Protein AF-A0A545TGF0-F1 (afdb_monomer_lite)

Foldseek 3Di:
DLVCVLVVVVVVQVVPPPRDPDPVSVVVSVVVVVCCVPPQVPDPQSLVVVLVVLLVVVLPVLCPPVAFDPDFDDAAADACPVCPPDDVVVSVVVLVVLLVSLLSNLVSCVLVVNPLVCSLCVSLVSQLVSLVSCSGGPPDHRYNHNSVSSVVSSVVVVVVVVVVVVVLVVVVVVVVVVVVVPPPPDDDDDDDDDDDDPDDPVPPDQPWDKDKAWEFPVLVVVLVVQCVVVVHDSQVSLQVLLVVLLVVLCVVDVDLVSSLVVLVVLLVVQVVPPSPPDDVRRDTDIDIHTYGPVSVVSLVVNCVVVVHDSSSSSNSSSSSSVVVVVVVVD

pLDDT: mean 83.12, std 14.94, range [42.59, 98.38]

Sequence (330 aa):
MLPILFFGTLGLEIFIANSALTSSNAVGGIVAIVLHWTVFTRLKRIELSLLILLLAISAWIDLTPLILRSESITFNWLPFQGVLDGSLFVNAQAAAGKFFAYGSMVYLLQRMGAGDWISVLAPTGWVAGIEVAQTYVVNHTPESTNPLLVVFAALAILAIEGLNAKQSRLHTQAGETAHRDGHDSSGYQSGSHARAHPATDHQRKHRAVIQKVNLNAAQAELLDQLAEKMQVSVSEASRKIIGSAIEEAGRETQNPDELVRRLRTLSLRGAAGLITRENENNGWLAREIELYPDHYEVLQELSAESGSSISRVIRRIVDRFFSQLESETG

Radius of gyration: 28.52 Å; chains: 1; bounding box: 82×52×74 Å

Organism: NCBI:txid2591009

Structure (mmCIF, N/CA/C/O backbone):
data_AF-A0A545TGF0-F1
#
_entry.id   AF-A0A545TGF0-F1
#
loop_
_atom_site.group_PDB
_atom_site.id
_atom_site.type_symbol
_atom_site.label_atom_id
_atom_site.label_alt_id
_atom_site.label_comp_id
_atom_site.label_asym_id
_atom_site.label_entity_id
_atom_site.label_seq_id
_atom_site.pdbx_PDB_ins_code
_atom_site.Cartn_x
_atom_site.Cartn_y
_atom_site.Cartn_z
_atom_site.occupancy
_atom_site.B_iso_or_equiv
_atom_site.auth_seq_id
_atom_site.auth_comp_id
_atom_site.auth_asym_id
_atom_site.auth_atom_id
_atom_site.pdbx_PDB_model_num
ATOM 1 N N . MET A 1 1 ? 13.130 -3.635 13.009 1.00 61.44 1 MET A N 1
ATOM 2 C CA . MET A 1 1 ? 12.702 -4.541 11.918 1.00 61.44 1 MET A CA 1
ATOM 3 C C . MET A 1 1 ? 13.628 -4.502 10.696 1.00 61.44 1 MET A C 1
ATOM 5 O O . MET A 1 1 ? 14.095 -5.556 10.290 1.00 61.44 1 MET A O 1
ATOM 9 N N . LEU A 1 2 ? 13.977 -3.331 10.143 1.00 66.88 2 LEU A N 1
ATOM 10 C CA . LEU A 1 2 ? 14.779 -3.220 8.905 1.00 66.88 2 LEU A CA 1
ATOM 11 C C . LEU A 1 2 ? 16.156 -3.933 8.913 1.00 66.88 2 LEU A C 1
ATOM 13 O O . LEU A 1 2 ? 16.459 -4.598 7.927 1.00 66.88 2 LEU A O 1
ATOM 17 N N . PRO A 1 3 ? 16.961 -3.905 9.999 1.00 71.06 3 PRO A N 1
ATOM 18 C CA . PRO A 1 3 ? 18.233 -4.635 10.035 1.00 71.06 3 PRO A CA 1
ATOM 19 C C . PRO A 1 3 ? 18.039 -6.150 9.920 1.00 71.06 3 PRO A C 1
ATOM 21 O O . PRO A 1 3 ? 18.781 -6.818 9.212 1.00 71.06 3 PRO A O 1
ATOM 24 N N . ILE A 1 4 ? 17.004 -6.686 10.575 1.00 76.88 4 ILE A N 1
ATOM 25 C CA . ILE A 1 4 ? 16.678 -8.117 10.551 1.00 76.88 4 ILE A CA 1
ATOM 26 C C . ILE A 1 4 ? 16.263 -8.536 9.141 1.00 76.88 4 ILE A C 1
ATOM 28 O O . ILE A 1 4 ? 16.739 -9.554 8.652 1.00 76.88 4 ILE A O 1
ATOM 32 N N . LEU A 1 5 ? 15.431 -7.731 8.470 1.00 73.44 5 LEU A N 1
ATOM 33 C CA . LEU A 1 5 ? 15.063 -7.977 7.075 1.00 73.44 5 LEU A CA 1
ATOM 34 C C . LEU A 1 5 ? 16.286 -7.940 6.161 1.00 73.44 5 LEU A C 1
ATOM 36 O O . LEU A 1 5 ? 16.452 -8.854 5.368 1.00 73.44 5 LEU A O 1
ATOM 40 N N . PHE A 1 6 ? 17.164 -6.947 6.317 1.00 74.38 6 PHE A N 1
ATOM 41 C CA . PHE A 1 6 ? 18.381 -6.828 5.516 1.00 74.38 6 PHE A CA 1
ATOM 42 C C . PHE A 1 6 ? 19.303 -8.049 5.667 1.00 74.38 6 PHE A C 1
ATOM 44 O O . PHE A 1 6 ? 19.663 -8.687 4.676 1.00 74.38 6 PHE A O 1
ATOM 51 N N . PHE A 1 7 ? 19.637 -8.425 6.906 1.00 78.31 7 PHE A N 1
ATOM 52 C CA . PHE A 1 7 ? 20.464 -9.606 7.164 1.00 78.31 7 PHE A CA 1
ATOM 53 C C . PHE A 1 7 ? 19.766 -10.902 6.739 1.00 78.31 7 PHE A C 1
ATOM 55 O O . PHE A 1 7 ? 20.422 -11.799 6.217 1.00 78.31 7 PHE A O 1
ATOM 62 N N . GLY A 1 8 ? 18.443 -10.980 6.895 1.00 80.56 8 GLY A N 1
ATOM 63 C CA . GLY A 1 8 ? 17.635 -12.093 6.407 1.00 80.56 8 GLY A CA 1
ATOM 64 C C . GLY A 1 8 ? 17.698 -12.230 4.887 1.00 80.56 8 GLY A C 1
ATOM 65 O O . GLY A 1 8 ? 17.938 -13.326 4.390 1.00 80.56 8 GLY A O 1
ATOM 66 N N . THR A 1 9 ? 17.563 -11.126 4.145 1.00 76.44 9 THR A N 1
ATOM 67 C CA . THR A 1 9 ? 17.656 -11.129 2.678 1.00 76.44 9 THR A CA 1
ATOM 68 C C . THR A 1 9 ? 19.050 -11.496 2.183 1.00 76.44 9 THR A C 1
ATOM 70 O O . THR A 1 9 ? 19.151 -12.319 1.280 1.00 76.44 9 THR A O 1
ATOM 73 N N . LEU A 1 10 ? 20.119 -10.983 2.808 1.00 77.00 10 LEU A N 1
ATOM 74 C CA . LEU A 1 10 ? 21.488 -11.387 2.462 1.00 77.00 10 LEU A CA 1
ATOM 75 C C . LEU A 1 10 ? 21.741 -12.867 2.770 1.00 77.00 10 LEU A C 1
ATOM 77 O O . LEU A 1 10 ? 22.384 -13.561 1.989 1.00 77.00 10 LEU A O 1
ATOM 81 N N . GLY A 1 11 ? 21.217 -13.361 3.896 1.00 77.88 11 GLY A N 1
ATOM 82 C CA . GLY A 1 11 ? 21.292 -14.776 4.246 1.00 77.88 11 GLY A CA 1
ATOM 83 C C . GLY A 1 11 ? 20.570 -15.660 3.229 1.00 77.88 11 GLY A C 1
ATOM 84 O O . GLY A 1 11 ? 21.084 -16.713 2.862 1.00 77.88 11 GLY A O 1
ATOM 85 N N . LEU A 1 12 ? 19.413 -15.212 2.730 1.00 79.19 12 LEU A N 1
ATOM 86 C CA . LEU A 1 12 ? 18.668 -15.910 1.684 1.00 79.19 12 LEU A CA 1
ATOM 87 C C . LEU A 1 12 ? 19.408 -15.894 0.340 1.00 79.19 12 LEU A C 1
ATOM 89 O O . LEU A 1 12 ? 19.396 -16.894 -0.370 1.00 79.19 12 LEU A O 1
ATOM 93 N N . GLU A 1 13 ? 20.070 -14.785 0.003 1.00 73.12 13 GLU A N 1
ATOM 94 C CA . GLU A 1 13 ? 20.810 -14.619 -1.252 1.00 73.12 13 GLU A CA 1
ATOM 95 C C . GLU A 1 13 ? 21.955 -15.637 -1.387 1.00 73.12 13 GLU A C 1
ATOM 97 O O . GLU A 1 13 ? 22.186 -16.154 -2.475 1.00 73.12 13 GLU A O 1
ATOM 102 N N . ILE A 1 14 ? 22.590 -16.018 -0.271 1.00 73.00 14 ILE A N 1
ATOM 103 C CA . ILE A 1 14 ? 23.617 -17.077 -0.225 1.00 73.00 14 ILE A CA 1
ATOM 104 C C . ILE A 1 14 ? 23.046 -18.450 -0.626 1.00 73.00 14 ILE A C 1
ATOM 106 O O . ILE A 1 14 ? 23.765 -19.280 -1.182 1.00 73.00 14 ILE A O 1
ATOM 110 N N . PHE A 1 15 ? 21.762 -18.702 -0.357 1.00 74.94 15 PHE A N 1
ATOM 111 C CA . PHE A 1 15 ? 21.093 -19.959 -0.707 1.00 74.94 15 PHE A CA 1
ATOM 112 C C . PHE A 1 15 ? 20.588 -19.999 -2.154 1.00 74.94 15 PHE A C 1
ATOM 114 O O . PHE A 1 15 ? 20.304 -21.083 -2.669 1.00 74.94 15 PHE A O 1
ATOM 121 N N . ILE A 1 16 ? 20.487 -18.851 -2.830 1.00 75.25 16 ILE A N 1
ATOM 122 C CA . ILE A 1 16 ? 20.112 -18.792 -4.243 1.00 75.25 16 ILE A CA 1
ATOM 123 C C . ILE A 1 16 ? 21.347 -19.173 -5.061 1.00 75.25 16 ILE A C 1
ATOM 125 O O . ILE A 1 16 ? 22.327 -18.431 -5.133 1.00 75.25 16 ILE A O 1
ATOM 129 N N . ALA A 1 17 ? 21.306 -20.364 -5.663 1.00 44.91 17 ALA A N 1
ATOM 130 C CA . ALA A 1 17 ? 22.401 -20.894 -6.463 1.00 44.91 17 ALA A CA 1
ATOM 131 C C . ALA A 1 17 ? 22.889 -19.845 -7.479 1.00 44.91 17 ALA A C 1
ATOM 133 O O . ALA A 1 17 ? 22.111 -19.363 -8.302 1.00 44.91 17 ALA A O 1
ATOM 134 N N . ASN A 1 18 ? 24.192 -19.541 -7.427 1.00 63.66 18 ASN A N 1
ATOM 135 C CA . ASN A 1 18 ? 24.907 -18.623 -8.320 1.00 63.66 18 ASN A CA 1
ATOM 136 C C . ASN A 1 18 ? 24.777 -17.108 -8.040 1.00 63.66 18 ASN A C 1
ATOM 138 O O . ASN A 1 18 ? 25.253 -16.317 -8.855 1.00 63.66 18 ASN A O 1
ATOM 142 N N . SER A 1 19 ? 24.214 -16.678 -6.902 1.00 60.72 19 SER A N 1
ATOM 143 C CA . SER A 1 19 ? 24.303 -15.266 -6.494 1.00 60.72 19 SER A CA 1
ATOM 144 C C . SER A 1 19 ? 25.611 -15.018 -5.737 1.00 60.72 19 SER A C 1
ATOM 146 O O . SER A 1 19 ? 25.740 -15.312 -4.549 1.00 60.72 19 SER A O 1
ATOM 148 N N . ALA A 1 20 ? 26.632 -14.511 -6.430 1.00 73.88 20 ALA A N 1
ATOM 149 C CA . ALA A 1 20 ? 27.823 -14.015 -5.752 1.00 73.88 20 ALA A CA 1
ATOM 150 C C . ALA A 1 20 ? 27.452 -12.728 -5.007 1.00 73.88 20 ALA A C 1
ATOM 152 O O . ALA A 1 20 ? 27.021 -11.762 -5.634 1.00 73.88 20 ALA A O 1
ATOM 153 N N . LEU A 1 21 ? 27.641 -12.706 -3.683 1.00 74.88 21 LEU A N 1
ATOM 154 C CA . LEU A 1 21 ? 27.550 -11.490 -2.874 1.00 74.88 21 LEU A CA 1
ATOM 155 C C . LEU A 1 21 ? 28.485 -10.433 -3.465 1.00 74.88 21 LEU A C 1
ATOM 157 O O . LEU A 1 21 ? 29.702 -10.470 -3.277 1.00 74.88 21 LEU A O 1
ATOM 161 N N . THR A 1 22 ? 27.915 -9.500 -4.219 1.00 82.88 22 THR A N 1
ATOM 162 C CA . THR A 1 22 ? 28.685 -8.411 -4.804 1.00 82.88 22 THR A CA 1
ATOM 163 C C . THR A 1 22 ? 28.977 -7.372 -3.728 1.00 82.88 22 THR A C 1
ATOM 165 O O . THR A 1 22 ? 28.156 -7.103 -2.845 1.00 82.88 22 THR A O 1
ATOM 168 N N . SER A 1 23 ? 30.147 -6.738 -3.802 1.00 83.69 23 SER A N 1
ATOM 169 C CA . SER A 1 23 ? 30.492 -5.618 -2.918 1.00 83.69 23 SER A CA 1
ATOM 170 C C . SER A 1 23 ? 29.468 -4.480 -3.018 1.00 83.69 23 SER A C 1
ATOM 172 O O . SER A 1 23 ? 29.197 -3.811 -2.022 1.00 83.69 23 SER A O 1
ATOM 174 N N . SER A 1 24 ? 28.828 -4.313 -4.179 1.00 79.56 24 SER A N 1
ATOM 175 C CA . SER A 1 24 ? 27.715 -3.384 -4.383 1.00 79.56 24 SER A CA 1
ATOM 176 C C . SER A 1 24 ? 26.506 -3.675 -3.492 1.00 79.56 24 SER A C 1
ATOM 178 O O . SER A 1 24 ? 25.950 -2.728 -2.939 1.00 79.56 24 SER A O 1
ATOM 180 N N . ASN A 1 25 ? 26.129 -4.943 -3.282 1.00 81.06 25 ASN A N 1
ATOM 181 C CA . ASN A 1 25 ? 24.981 -5.294 -2.432 1.00 81.06 25 ASN A CA 1
ATOM 182 C C . ASN A 1 25 ? 25.259 -4.940 -0.965 1.00 81.06 25 ASN A C 1
ATOM 184 O O . ASN A 1 25 ? 24.420 -4.337 -0.292 1.00 81.06 25 ASN A O 1
ATOM 188 N N . ALA A 1 26 ? 26.469 -5.245 -0.486 1.00 83.75 26 ALA A N 1
ATOM 189 C CA . ALA A 1 26 ? 26.890 -4.910 0.872 1.00 83.75 26 ALA A CA 1
ATOM 190 C C . ALA A 1 26 ? 26.924 -3.389 1.103 1.00 83.75 26 ALA A C 1
ATOM 192 O O . ALA A 1 26 ? 26.373 -2.898 2.090 1.00 83.75 26 ALA A O 1
ATOM 193 N N . VAL A 1 27 ? 27.520 -2.633 0.173 1.00 86.62 27 VAL A N 1
ATOM 194 C CA . VAL A 1 27 ? 27.585 -1.166 0.255 1.00 86.62 27 VAL A CA 1
ATOM 195 C C . VAL A 1 27 ? 26.187 -0.553 0.193 1.00 86.62 27 VAL A C 1
ATOM 197 O O . VAL A 1 27 ? 25.859 0.285 1.033 1.00 86.62 27 VAL A O 1
ATOM 200 N N . GLY A 1 28 ? 25.341 -0.996 -0.740 1.00 83.19 28 GLY A N 1
ATOM 201 C CA . GLY A 1 28 ? 23.958 -0.528 -0.855 1.00 83.19 28 GLY A CA 1
ATOM 202 C C . GLY A 1 28 ? 23.158 -0.769 0.425 1.00 83.19 28 GLY A C 1
ATOM 203 O O . GLY A 1 28 ? 22.441 0.115 0.890 1.00 83.19 28 GLY A O 1
ATOM 204 N N . GLY A 1 29 ? 23.359 -1.925 1.053 1.00 81.81 29 GLY A N 1
ATOM 205 C CA . GLY A 1 29 ? 22.770 -2.268 2.338 1.00 81.81 29 GLY A CA 1
ATOM 206 C C . GLY A 1 29 ? 23.172 -1.361 3.494 1.00 81.81 29 GLY A C 1
ATOM 207 O O . GLY A 1 29 ? 22.316 -0.849 4.217 1.00 81.81 29 GLY A O 1
ATOM 208 N N . ILE A 1 30 ? 24.475 -1.115 3.647 1.00 86.56 30 ILE A N 1
ATOM 209 C CA . ILE A 1 30 ? 24.996 -0.198 4.669 1.00 86.56 30 ILE A CA 1
ATOM 210 C C . ILE A 1 30 ? 24.428 1.208 4.449 1.00 86.56 30 ILE A C 1
ATOM 212 O O . ILE A 1 30 ? 23.934 1.829 5.391 1.00 86.56 30 ILE A O 1
ATOM 216 N N . VAL A 1 31 ? 24.437 1.693 3.203 1.00 87.44 31 VAL A N 1
ATOM 217 C CA . VAL A 1 31 ? 23.877 3.004 2.842 1.00 87.44 31 VAL A CA 1
ATOM 218 C C . VAL A 1 31 ? 22.386 3.077 3.173 1.00 87.44 31 VAL A C 1
ATOM 220 O O . VAL A 1 31 ? 21.948 4.065 3.762 1.00 87.44 31 VAL A O 1
ATOM 223 N N . ALA A 1 32 ? 21.613 2.031 2.874 1.00 82.19 32 ALA A N 1
ATOM 224 C CA . ALA A 1 32 ? 20.189 1.972 3.193 1.00 82.19 32 ALA A CA 1
ATOM 225 C C . ALA A 1 32 ? 19.929 2.043 4.708 1.00 82.19 32 ALA A C 1
ATOM 227 O O . ALA A 1 32 ? 19.050 2.787 5.142 1.00 82.19 32 ALA A O 1
ATOM 228 N N . ILE A 1 33 ? 20.717 1.333 5.524 1.00 83.75 33 ILE A N 1
ATOM 229 C CA . ILE A 1 33 ? 20.608 1.376 6.992 1.00 83.75 33 ILE A CA 1
ATOM 230 C C . ILE A 1 33 ? 20.934 2.779 7.521 1.00 83.75 33 ILE A C 1
ATOM 232 O O . ILE A 1 33 ? 20.186 3.319 8.342 1.00 83.75 33 ILE A O 1
ATOM 236 N N . VAL A 1 34 ? 22.019 3.392 7.037 1.00 89.31 34 VAL A N 1
ATOM 237 C CA . VAL A 1 34 ? 22.435 4.739 7.457 1.00 89.31 34 VAL A CA 1
ATOM 238 C C . VAL A 1 34 ? 21.389 5.780 7.063 1.00 89.31 34 VAL A C 1
ATOM 240 O O . VAL A 1 34 ? 20.991 6.586 7.906 1.00 89.31 34 VAL A O 1
ATOM 243 N N . LEU A 1 35 ? 20.894 5.749 5.821 1.00 84.44 35 LEU A N 1
ATOM 244 C CA . LEU A 1 35 ? 19.822 6.636 5.356 1.00 84.44 35 LEU A CA 1
ATOM 245 C C . LEU A 1 35 ? 18.545 6.441 6.165 1.00 84.44 35 LEU A C 1
ATOM 247 O O . LEU A 1 35 ? 17.890 7.418 6.531 1.00 84.44 35 LEU A O 1
ATOM 251 N N . HIS A 1 36 ? 18.210 5.195 6.497 1.00 82.06 36 HIS A N 1
ATOM 252 C CA . HIS A 1 36 ? 17.050 4.915 7.323 1.00 82.06 36 HIS A CA 1
ATOM 253 C C . HIS A 1 36 ? 17.151 5.567 8.693 1.00 82.06 36 HIS A C 1
ATOM 255 O O . HIS A 1 36 ? 16.246 6.306 9.081 1.00 82.06 36 HIS A O 1
ATOM 261 N N . TRP A 1 37 ? 18.272 5.371 9.385 1.00 86.50 37 TRP A N 1
ATOM 262 C CA . TRP A 1 37 ? 18.464 5.940 10.713 1.00 86.50 37 TRP A CA 1
ATOM 263 C C . TRP A 1 37 ? 18.508 7.469 10.682 1.00 86.50 37 TRP A C 1
ATOM 265 O O . TRP A 1 37 ? 17.882 8.121 11.514 1.00 86.50 37 TRP A O 1
ATOM 275 N N . THR A 1 38 ? 19.242 8.056 9.738 1.00 88.56 38 THR A N 1
ATOM 276 C CA . THR A 1 38 ? 19.536 9.499 9.734 1.00 88.56 38 THR A CA 1
ATOM 277 C C . THR A 1 38 ? 18.436 10.351 9.111 1.00 88.56 38 THR A C 1
ATOM 279 O O . THR A 1 38 ? 18.141 11.434 9.623 1.00 88.56 38 THR A O 1
ATOM 282 N N . VAL A 1 39 ? 17.820 9.872 8.030 1.00 84.19 39 VAL A N 1
ATOM 283 C CA . VAL A 1 39 ? 16.849 10.632 7.235 1.00 84.19 39 VAL A CA 1
ATOM 284 C C . VAL A 1 39 ? 15.437 10.121 7.492 1.00 84.19 39 VAL A C 1
ATOM 286 O O . VAL A 1 39 ? 14.564 10.900 7.875 1.00 84.19 39 VAL A O 1
ATOM 289 N N . PHE A 1 40 ? 15.200 8.817 7.326 1.00 78.94 40 PHE A N 1
ATOM 290 C CA . PHE A 1 40 ? 13.831 8.296 7.304 1.00 78.94 40 PHE A CA 1
ATOM 291 C C . PHE A 1 40 ? 13.138 8.295 8.672 1.00 78.94 40 PHE A C 1
ATOM 293 O O . PHE A 1 40 ? 11.938 8.548 8.718 1.00 78.94 40 PHE A O 1
ATOM 300 N N . THR A 1 41 ? 13.861 8.128 9.785 1.00 80.62 41 THR A N 1
ATOM 301 C CA . THR A 1 41 ? 13.266 8.226 11.139 1.00 80.62 41 THR A CA 1
ATOM 302 C C . THR A 1 41 ? 12.702 9.612 11.470 1.00 80.62 41 THR A C 1
ATOM 304 O O . THR A 1 41 ? 11.889 9.747 12.381 1.00 80.62 41 THR A O 1
ATOM 307 N N . ARG A 1 42 ? 13.117 10.658 10.744 1.00 83.56 42 ARG A N 1
ATOM 308 C CA . ARG A 1 42 ? 12.685 12.044 10.987 1.00 83.56 42 ARG A CA 1
ATOM 309 C C . ARG A 1 42 ? 11.516 12.475 10.107 1.00 83.56 42 ARG A C 1
ATOM 311 O O . ARG A 1 42 ? 10.945 13.544 10.327 1.00 83.56 42 ARG A O 1
ATOM 318 N N . LEU A 1 43 ? 11.161 11.679 9.103 1.00 82.69 43 LEU A N 1
ATOM 319 C CA . LEU A 1 43 ? 10.129 12.029 8.138 1.00 82.69 43 LEU A CA 1
ATOM 320 C C . LEU A 1 43 ? 8.768 11.525 8.617 1.00 82.69 43 LEU A C 1
ATOM 322 O O . LEU A 1 43 ? 8.541 10.330 8.749 1.00 82.69 43 LEU A O 1
ATOM 326 N N . LYS A 1 44 ? 7.822 12.452 8.806 1.00 82.06 44 LYS A N 1
ATOM 327 C CA . LYS A 1 44 ? 6.440 12.144 9.223 1.00 82.06 44 LYS A CA 1
ATOM 328 C C . LYS A 1 44 ? 5.626 11.357 8.179 1.00 82.06 44 LYS A C 1
ATOM 330 O O . LYS A 1 44 ? 4.488 11.005 8.456 1.00 82.06 44 LYS A O 1
ATOM 335 N N . ARG A 1 45 ? 6.161 11.172 6.965 1.00 86.25 45 ARG A N 1
ATOM 336 C CA . ARG A 1 45 ? 5.503 10.527 5.811 1.00 86.25 45 ARG A CA 1
ATOM 337 C C . ARG A 1 45 ? 6.510 9.714 4.999 1.00 86.25 45 ARG A C 1
ATOM 339 O O . ARG A 1 45 ? 6.753 10.005 3.827 1.00 86.25 45 ARG A O 1
ATOM 346 N N . ILE A 1 46 ? 7.156 8.753 5.652 1.00 88.88 46 ILE A N 1
ATOM 347 C CA . ILE A 1 46 ? 8.179 7.899 5.035 1.00 88.88 46 ILE A CA 1
ATOM 348 C C . ILE A 1 46 ? 7.647 7.182 3.785 1.00 88.88 46 ILE A C 1
ATOM 350 O O . ILE A 1 46 ? 8.366 7.051 2.799 1.00 88.88 46 ILE A O 1
ATOM 354 N N . GLU A 1 47 ? 6.372 6.797 3.785 1.00 91.94 47 GLU A N 1
ATOM 355 C CA . GLU A 1 47 ? 5.700 6.085 2.700 1.00 91.94 47 GLU A CA 1
ATOM 356 C C . GLU A 1 47 ? 5.693 6.909 1.415 1.00 91.94 47 GLU A C 1
ATOM 358 O O . GLU A 1 47 ? 6.028 6.398 0.350 1.00 91.94 47 GLU A O 1
ATOM 363 N N . LEU A 1 48 ? 5.391 8.208 1.525 1.00 93.00 48 LEU A N 1
ATOM 364 C CA . LEU A 1 48 ? 5.403 9.122 0.386 1.00 93.00 48 LEU A CA 1
ATOM 365 C C . LEU A 1 48 ? 6.821 9.282 -0.171 1.00 93.00 48 LEU A C 1
ATOM 367 O O . LEU A 1 48 ? 7.007 9.286 -1.385 1.00 93.00 48 LEU A O 1
ATOM 371 N N . SER A 1 49 ? 7.826 9.406 0.699 1.00 90.56 49 SER A N 1
ATOM 372 C CA . SER A 1 49 ? 9.223 9.515 0.268 1.00 90.56 49 SER A CA 1
ATOM 373 C C . SER A 1 49 ? 9.702 8.249 -0.442 1.00 90.56 49 SER A C 1
ATOM 375 O O . SER A 1 49 ? 10.350 8.351 -1.480 1.00 90.56 49 SER A O 1
ATOM 377 N N . LEU A 1 50 ? 9.354 7.069 0.080 1.00 91.75 50 LEU A N 1
ATOM 378 C CA . LEU A 1 50 ? 9.668 5.788 -0.552 1.00 91.75 50 LEU A CA 1
ATOM 379 C C . LEU A 1 50 ? 8.938 5.626 -1.885 1.00 91.75 50 LEU A C 1
ATOM 381 O O . LEU A 1 50 ? 9.551 5.188 -2.853 1.00 91.75 50 LEU A O 1
ATOM 385 N N . LEU A 1 51 ? 7.669 6.032 -1.961 1.00 95.81 51 LEU A N 1
ATOM 386 C CA . LEU A 1 51 ? 6.901 6.015 -3.200 1.00 95.81 51 LEU A CA 1
ATOM 387 C C . LEU A 1 51 ? 7.555 6.911 -4.257 1.00 95.81 51 LEU A C 1
ATOM 389 O O . LEU A 1 51 ? 7.821 6.446 -5.358 1.00 95.81 51 LEU A O 1
ATOM 393 N N . ILE A 1 52 ? 7.880 8.165 -3.922 1.00 95.06 52 ILE A N 1
ATOM 394 C CA . ILE A 1 52 ? 8.554 9.097 -4.843 1.00 95.06 52 ILE A CA 1
ATOM 395 C C . ILE A 1 52 ? 9.903 8.533 -5.299 1.00 95.06 52 ILE A C 1
ATOM 397 O O . ILE A 1 52 ? 10.218 8.589 -6.486 1.00 95.06 52 ILE A O 1
ATOM 401 N N . LEU A 1 53 ? 10.688 7.972 -4.377 1.00 92.56 53 LEU A N 1
ATOM 402 C CA . LEU A 1 53 ? 11.975 7.360 -4.699 1.00 92.56 53 LEU A CA 1
ATOM 403 C C . LEU A 1 53 ? 11.807 6.187 -5.671 1.00 92.56 53 LEU A C 1
ATOM 405 O O . LEU A 1 53 ? 12.549 6.082 -6.642 1.00 92.56 53 LEU A O 1
ATOM 409 N N . LEU A 1 54 ? 10.816 5.330 -5.438 1.00 95.88 54 LEU A N 1
ATOM 410 C CA . LEU A 1 54 ? 10.540 4.165 -6.269 1.00 95.88 54 LEU A CA 1
ATOM 411 C C . LEU A 1 54 ? 10.042 4.566 -7.664 1.00 95.88 54 LEU A C 1
ATOM 413 O O . LEU A 1 54 ? 10.496 4.004 -8.660 1.00 95.88 54 LEU A O 1
ATOM 417 N N . LEU A 1 55 ? 9.179 5.585 -7.750 1.00 96.62 55 LEU A N 1
ATOM 418 C CA . LEU A 1 55 ? 8.752 6.184 -9.016 1.00 96.62 55 LEU A CA 1
ATOM 419 C C . LEU A 1 55 ? 9.961 6.741 -9.783 1.00 96.62 55 LEU A C 1
ATOM 421 O O . LEU A 1 55 ? 10.153 6.400 -10.949 1.00 96.62 55 LEU A O 1
ATOM 425 N N . ALA A 1 56 ? 10.827 7.511 -9.119 1.00 96.00 56 ALA A N 1
ATOM 426 C CA . ALA A 1 56 ? 12.028 8.077 -9.730 1.00 96.00 56 ALA A CA 1
ATOM 427 C C . ALA A 1 56 ? 13.008 6.997 -10.221 1.00 96.00 56 ALA A C 1
ATOM 429 O O . ALA A 1 56 ? 13.493 7.085 -11.347 1.00 96.00 56 ALA A O 1
ATOM 430 N N . ILE A 1 57 ? 13.266 5.962 -9.413 1.00 94.38 57 ILE A N 1
ATOM 431 C CA . ILE A 1 57 ? 14.143 4.843 -9.788 1.00 94.38 57 ILE A CA 1
ATOM 432 C C . ILE A 1 57 ? 13.555 4.064 -10.967 1.00 94.38 57 ILE A C 1
ATOM 434 O O . ILE A 1 57 ? 14.294 3.746 -11.894 1.00 94.38 57 ILE A O 1
ATOM 438 N N . SER A 1 58 ? 12.245 3.789 -10.970 1.00 95.62 58 SER A N 1
ATOM 439 C CA . SER A 1 58 ? 11.598 3.082 -12.085 1.00 95.62 58 SER A CA 1
ATOM 440 C C . SER A 1 58 ? 11.741 3.848 -13.402 1.00 95.62 58 SER A C 1
ATOM 442 O O . SER A 1 58 ? 12.226 3.290 -14.380 1.00 95.62 58 SER A O 1
ATOM 444 N N . ALA A 1 59 ? 11.448 5.153 -13.403 1.00 95.88 59 ALA A N 1
ATOM 445 C CA . ALA A 1 59 ? 11.627 5.993 -14.583 1.00 95.88 59 ALA A CA 1
ATOM 446 C C . ALA A 1 59 ? 13.097 6.085 -15.010 1.00 95.88 59 ALA A C 1
ATOM 448 O O . ALA A 1 59 ? 13.389 6.064 -16.201 1.00 95.88 59 ALA A O 1
ATOM 449 N N . TRP A 1 60 ? 14.030 6.164 -14.058 1.00 95.81 60 TRP A N 1
ATOM 450 C CA . TRP A 1 60 ? 15.456 6.204 -14.368 1.00 95.81 60 TRP A CA 1
ATOM 451 C C . TRP A 1 60 ? 15.931 4.917 -15.047 1.00 95.81 60 TRP A C 1
ATOM 453 O O . TRP A 1 60 ? 16.586 4.981 -16.083 1.00 95.81 60 TRP A O 1
ATOM 463 N N . ILE A 1 61 ? 15.596 3.750 -14.492 1.00 92.75 61 ILE A N 1
ATOM 464 C CA . ILE A 1 61 ? 16.008 2.455 -15.049 1.00 92.75 61 ILE A CA 1
ATOM 465 C C . ILE A 1 61 ? 15.400 2.250 -16.439 1.00 92.75 61 ILE A C 1
ATOM 467 O O . ILE A 1 61 ? 16.118 1.899 -17.369 1.00 92.75 61 ILE A O 1
ATOM 471 N N . ASP A 1 62 ? 14.103 2.510 -16.591 1.00 92.44 62 ASP A N 1
ATOM 472 C CA . ASP A 1 62 ? 13.379 2.188 -17.821 1.00 92.44 62 ASP A CA 1
ATOM 473 C C . ASP A 1 62 ? 13.602 3.222 -18.946 1.00 92.44 62 ASP A C 1
ATOM 475 O O . ASP A 1 62 ? 13.407 2.899 -20.114 1.00 92.44 62 ASP A O 1
ATOM 479 N N . LEU A 1 63 ? 14.036 4.453 -18.646 1.00 94.38 63 LEU A N 1
ATOM 480 C CA . LEU A 1 63 ? 14.303 5.478 -19.671 1.00 94.38 63 LEU A CA 1
ATOM 481 C C . LEU A 1 63 ? 15.790 5.673 -19.980 1.00 94.38 63 LEU A C 1
ATOM 483 O O . LEU A 1 63 ? 16.126 6.457 -20.870 1.00 94.38 63 LEU A O 1
ATOM 487 N N . THR A 1 64 ? 16.699 4.997 -19.273 1.00 94.69 64 THR A N 1
ATOM 488 C CA . THR A 1 64 ? 18.135 5.111 -19.553 1.00 94.69 64 THR A CA 1
ATOM 489 C C . THR A 1 64 ? 18.606 4.069 -20.576 1.00 94.69 64 THR A C 1
ATOM 491 O O . THR A 1 64 ? 18.142 2.930 -20.563 1.00 94.69 64 THR A O 1
ATOM 494 N N . PRO A 1 65 ? 19.532 4.434 -21.485 1.00 93.81 65 PRO A N 1
ATOM 495 C CA . PRO A 1 65 ? 20.035 5.787 -21.728 1.00 93.81 65 PRO A CA 1
ATOM 496 C C . PRO A 1 65 ? 18.981 6.663 -22.430 1.00 93.81 65 PRO A C 1
ATOM 498 O O . PRO A 1 65 ? 18.294 6.204 -23.337 1.00 93.81 65 PRO A O 1
ATOM 501 N N . LEU A 1 66 ? 18.893 7.943 -22.047 1.00 93.25 66 LEU A N 1
ATOM 502 C CA . LEU A 1 66 ? 17.871 8.878 -22.540 1.00 93.25 66 LEU A CA 1
ATOM 503 C C . LEU A 1 66 ? 18.228 9.433 -23.934 1.00 93.25 66 LEU A C 1
ATOM 505 O O . LEU A 1 66 ? 18.402 10.635 -24.130 1.00 93.25 66 LEU A O 1
ATOM 509 N N . ILE A 1 67 ? 18.417 8.533 -24.898 1.00 95.62 67 ILE A N 1
ATOM 510 C CA . ILE A 1 67 ? 18.734 8.866 -26.286 1.00 95.62 67 ILE A CA 1
ATOM 511 C C . ILE A 1 67 ? 17.421 8.880 -27.059 1.00 95.62 67 ILE A C 1
ATOM 513 O O . ILE A 1 67 ? 16.818 7.830 -27.280 1.00 95.62 67 ILE A O 1
ATOM 517 N N . LEU A 1 68 ? 16.971 10.069 -27.453 1.00 95.12 68 LEU A N 1
ATOM 518 C CA . LEU A 1 68 ? 15.725 10.229 -28.197 1.00 95.12 68 LEU A CA 1
ATOM 519 C C . LEU A 1 68 ? 15.884 9.760 -29.651 1.00 95.12 68 LEU A C 1
ATOM 521 O O . LEU A 1 68 ? 16.895 10.033 -30.299 1.00 95.12 68 LEU A O 1
ATOM 525 N N . ARG A 1 69 ? 14.873 9.059 -30.167 1.00 93.62 69 ARG A N 1
ATOM 526 C CA . ARG A 1 69 ? 14.763 8.651 -31.573 1.00 93.62 69 ARG A CA 1
ATOM 527 C C . ARG A 1 69 ? 14.218 9.798 -32.424 1.00 93.62 69 ARG A C 1
ATOM 529 O O . ARG A 1 69 ? 13.427 10.609 -31.950 1.00 93.62 69 ARG A O 1
ATOM 536 N N . SER A 1 70 ? 14.591 9.822 -33.703 1.00 93.75 70 SER A N 1
ATOM 537 C CA . SER A 1 70 ? 13.993 10.723 -34.700 1.00 93.75 70 SER A CA 1
ATOM 538 C C . SER A 1 70 ? 12.600 10.273 -35.146 1.00 93.75 70 SER A C 1
ATOM 540 O O . SER A 1 70 ? 11.802 11.101 -35.571 1.00 93.75 70 SER A O 1
ATOM 542 N N . GLU A 1 71 ? 12.305 8.975 -35.038 1.00 93.50 71 GLU A N 1
ATOM 543 C CA . GLU A 1 71 ? 11.023 8.371 -35.405 1.00 93.50 71 GLU A CA 1
ATOM 544 C C . GLU A 1 71 ? 10.505 7.500 -34.253 1.00 93.50 71 GLU A C 1
ATOM 546 O O . GLU A 1 71 ? 11.271 6.767 -33.619 1.00 93.50 71 GLU A O 1
ATOM 551 N N . SER A 1 72 ? 9.202 7.587 -33.974 1.00 92.00 72 SER A N 1
ATOM 552 C CA . SER A 1 72 ? 8.538 6.761 -32.963 1.00 92.00 72 SER A CA 1
ATOM 553 C C . SER A 1 72 ? 8.390 5.326 -33.458 1.00 92.00 72 SER A C 1
ATOM 555 O O . SER A 1 72 ? 7.955 5.108 -34.590 1.00 92.00 72 SER A O 1
ATOM 557 N N . ILE A 1 73 ? 8.668 4.349 -32.599 1.00 92.75 73 ILE A N 1
ATOM 558 C CA . ILE A 1 73 ? 8.384 2.938 -32.894 1.00 92.75 73 ILE A CA 1
ATOM 559 C C . ILE A 1 73 ? 6.949 2.560 -32.517 1.00 92.75 73 ILE A C 1
ATOM 561 O O . ILE A 1 73 ? 6.336 3.173 -31.643 1.00 92.75 73 ILE A O 1
ATOM 565 N N . THR A 1 74 ? 6.404 1.540 -33.182 1.00 92.56 74 THR A N 1
ATOM 566 C CA . THR A 1 74 ? 5.060 1.028 -32.893 1.00 92.56 74 THR A CA 1
ATOM 567 C C . THR A 1 74 ? 5.015 0.364 -31.517 1.00 92.56 74 THR A C 1
ATOM 569 O O . THR A 1 74 ? 5.905 -0.401 -31.155 1.00 92.56 74 THR A O 1
ATOM 572 N N . PHE A 1 75 ? 3.955 0.653 -30.762 1.00 90.38 75 PHE A N 1
ATOM 573 C CA . PHE A 1 75 ? 3.687 0.035 -29.468 1.00 90.38 75 PHE A CA 1
ATOM 574 C C . PHE A 1 75 ? 3.298 -1.440 -29.632 1.00 90.38 75 PHE A C 1
ATOM 576 O O . PHE A 1 75 ? 2.382 -1.752 -30.402 1.00 90.38 75 PHE A O 1
ATOM 583 N N . ASN A 1 76 ? 3.949 -2.341 -28.892 1.00 90.75 76 ASN A N 1
ATOM 584 C CA . ASN A 1 76 ? 3.597 -3.757 -28.913 1.00 90.75 76 ASN A CA 1
ATOM 585 C C . ASN A 1 76 ? 2.454 -4.038 -27.933 1.00 90.75 76 ASN A C 1
ATOM 587 O O . ASN A 1 76 ? 2.607 -3.984 -26.714 1.00 90.75 76 ASN A O 1
ATOM 591 N N . TRP A 1 77 ? 1.291 -4.375 -28.489 1.00 92.44 77 TRP A N 1
ATOM 592 C CA . TRP A 1 77 ? 0.088 -4.705 -27.718 1.00 92.44 77 TRP A CA 1
ATOM 593 C C . TRP A 1 77 ? 0.082 -6.128 -27.153 1.00 92.44 77 TRP A C 1
ATOM 595 O O . TRP A 1 77 ? -0.789 -6.456 -26.350 1.00 92.44 77 TRP A O 1
ATOM 605 N N . LEU A 1 78 ? 1.005 -6.988 -27.594 1.00 94.25 78 LEU A N 1
ATOM 606 C CA . LEU A 1 78 ? 1.105 -8.359 -27.110 1.00 94.25 78 LEU A CA 1
ATOM 607 C C . LEU A 1 78 ? 1.950 -8.386 -25.824 1.00 94.25 78 LEU A C 1
ATOM 609 O O . LEU A 1 78 ? 3.149 -8.110 -25.890 1.00 94.25 78 LEU A O 1
ATOM 613 N N . PRO A 1 79 ? 1.370 -8.717 -24.657 1.00 92.62 79 PRO A N 1
ATOM 614 C CA . PRO A 1 79 ? 2.122 -8.751 -23.410 1.00 92.62 79 PRO A CA 1
ATOM 615 C C . PRO A 1 79 ? 3.099 -9.934 -23.381 1.00 92.62 79 PRO A C 1
ATOM 617 O O . PRO A 1 79 ? 2.859 -10.976 -23.992 1.00 92.62 79 PRO A O 1
ATOM 620 N N . PHE A 1 80 ? 4.167 -9.783 -22.600 1.00 91.00 80 PHE A N 1
ATOM 621 C CA . PHE A 1 80 ? 5.222 -10.770 -22.346 1.00 91.00 80 PHE A CA 1
ATOM 622 C C . PHE A 1 80 ? 6.090 -11.140 -23.548 1.00 91.00 80 PHE A C 1
ATOM 624 O O . PHE A 1 80 ? 6.894 -12.063 -23.437 1.00 91.00 80 PHE A O 1
ATOM 631 N N . GLN A 1 81 ? 5.987 -10.431 -24.672 1.00 91.06 81 GLN A N 1
ATOM 632 C CA . GLN A 1 81 ? 6.816 -10.733 -25.835 1.00 91.06 81 GLN A CA 1
ATOM 633 C C . GLN A 1 81 ? 8.309 -10.593 -25.503 1.00 91.06 81 GLN A C 1
ATOM 635 O O . GLN A 1 81 ? 9.071 -11.516 -25.786 1.00 91.06 81 GLN A O 1
ATOM 640 N N . GLY A 1 82 ? 8.713 -9.517 -24.818 1.00 85.31 82 GLY A N 1
ATOM 641 C CA . GLY A 1 82 ? 10.095 -9.333 -24.368 1.00 85.31 82 GLY A CA 1
ATOM 642 C C . GLY A 1 82 ? 10.536 -10.332 -23.296 1.00 85.31 82 GLY A C 1
ATOM 643 O O . GLY A 1 82 ? 11.708 -10.682 -23.224 1.00 85.31 82 GLY A O 1
ATOM 644 N N . VAL A 1 83 ? 9.604 -10.851 -22.489 1.00 87.44 83 VAL A N 1
ATOM 645 C CA . VAL A 1 83 ? 9.904 -11.867 -21.463 1.00 87.44 83 VAL A CA 1
ATOM 646 C C . VAL A 1 83 ? 10.130 -13.248 -22.084 1.00 87.44 83 VAL A C 1
ATOM 648 O O . VAL A 1 83 ? 10.914 -14.043 -21.563 1.00 87.44 83 VAL A O 1
ATOM 651 N N . LEU A 1 84 ? 9.455 -13.541 -23.195 1.00 90.12 84 LEU A N 1
ATOM 652 C CA . LEU A 1 84 ? 9.585 -14.806 -23.918 1.00 90.12 84 LEU A CA 1
ATOM 653 C C . LEU A 1 84 ? 10.785 -14.831 -24.871 1.00 90.12 84 LEU A C 1
ATOM 655 O O . LEU A 1 84 ? 11.216 -15.916 -25.258 1.00 90.12 84 LEU A O 1
ATOM 659 N N . ASP A 1 85 ? 11.326 -13.668 -25.235 1.00 90.06 85 ASP A N 1
ATOM 660 C CA . ASP A 1 85 ? 12.470 -13.563 -26.136 1.00 90.06 85 ASP A CA 1
ATOM 661 C C . ASP A 1 85 ? 13.807 -13.656 -25.377 1.00 90.06 85 ASP A C 1
ATOM 663 O O . ASP A 1 85 ? 14.061 -12.928 -24.418 1.00 90.06 85 ASP A O 1
ATOM 667 N N . GLY A 1 86 ? 14.688 -14.566 -25.791 1.00 89.56 86 GLY A N 1
ATOM 668 C CA . GLY A 1 86 ? 15.987 -14.789 -25.149 1.00 89.56 86 GLY A CA 1
ATOM 669 C C . GLY A 1 86 ? 15.969 -15.757 -23.955 1.00 89.56 86 GLY A C 1
ATOM 670 O O . GLY A 1 86 ? 15.371 -16.832 -24.000 1.00 89.56 86 GLY A O 1
ATOM 671 N N . SER A 1 87 ? 16.728 -15.438 -22.899 1.00 93.44 87 SER A N 1
ATOM 672 C CA . SER A 1 87 ? 16.902 -16.332 -21.745 1.00 93.44 87 SER A CA 1
ATOM 673 C C . SER A 1 87 ? 15.733 -16.211 -20.771 1.00 93.44 87 SER A C 1
ATOM 675 O O . SER A 1 87 ? 15.659 -15.260 -19.990 1.00 93.44 87 SER A O 1
ATOM 677 N N . LEU A 1 88 ? 14.864 -17.228 -20.757 1.00 92.19 88 LEU A N 1
ATOM 678 C CA . LEU A 1 88 ? 13.688 -17.284 -19.883 1.00 92.19 88 LEU A CA 1
ATOM 679 C C . LEU A 1 88 ? 14.034 -17.048 -18.404 1.00 92.19 88 LEU A C 1
ATOM 681 O O . LEU A 1 88 ?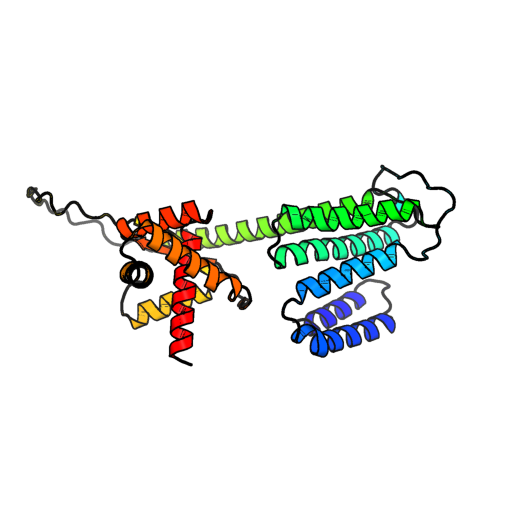 13.282 -16.389 -17.697 1.00 92.19 88 LEU A O 1
ATOM 685 N N . PHE A 1 89 ? 15.178 -17.554 -17.933 1.00 90.19 89 PHE A N 1
ATOM 686 C CA . PHE A 1 89 ? 15.607 -17.376 -16.544 1.00 90.19 89 PHE A CA 1
ATOM 687 C C . PHE A 1 89 ? 15.912 -15.909 -16.214 1.00 90.19 89 PHE A C 1
ATOM 689 O O . PHE A 1 89 ? 15.413 -15.387 -15.218 1.00 90.19 89 PHE A O 1
ATOM 696 N N . VAL A 1 90 ? 16.685 -15.231 -17.069 1.00 89.75 90 VAL A N 1
ATOM 697 C CA . VAL A 1 90 ? 17.050 -13.815 -16.881 1.00 89.75 90 VAL A CA 1
ATOM 698 C C . VAL A 1 90 ? 15.804 -12.937 -16.950 1.00 89.75 90 VAL A C 1
ATOM 700 O O . VAL A 1 90 ? 15.611 -12.059 -16.110 1.00 89.75 90 VAL A O 1
ATOM 703 N N . ASN A 1 91 ? 14.916 -13.223 -17.898 1.00 90.94 91 ASN A N 1
ATOM 704 C CA . ASN A 1 91 ? 13.680 -12.474 -18.068 1.00 90.94 91 ASN A CA 1
ATOM 705 C C . ASN A 1 91 ? 12.701 -12.704 -16.915 1.00 90.94 91 ASN A C 1
ATOM 707 O O . ASN A 1 91 ? 12.088 -11.752 -16.440 1.00 90.94 91 ASN A O 1
ATOM 711 N N . ALA A 1 92 ? 12.580 -13.937 -16.415 1.00 90.44 92 ALA A N 1
ATOM 712 C CA . ALA A 1 92 ? 11.771 -14.239 -15.237 1.00 90.44 92 ALA A CA 1
ATOM 713 C C . ALA A 1 92 ? 12.314 -13.531 -13.987 1.00 90.44 92 ALA A C 1
ATOM 715 O O . ALA A 1 92 ? 11.536 -12.973 -13.213 1.00 90.44 92 ALA A O 1
ATOM 716 N N . GLN A 1 93 ? 13.639 -13.493 -13.812 1.00 90.94 93 GLN A N 1
ATOM 717 C CA . GLN A 1 93 ? 14.278 -12.753 -12.725 1.00 90.94 93 GLN A CA 1
ATOM 718 C C . GLN A 1 93 ? 13.995 -11.245 -12.828 1.00 90.94 93 GLN A C 1
ATOM 720 O O . GLN A 1 93 ? 13.605 -10.623 -11.838 1.00 90.94 93 GLN A O 1
ATOM 725 N N . ALA A 1 94 ? 14.129 -10.661 -14.022 1.00 90.81 94 ALA A N 1
ATOM 726 C CA . ALA A 1 94 ? 13.810 -9.255 -14.263 1.00 90.81 94 ALA A CA 1
ATOM 727 C C . ALA A 1 94 ? 12.320 -8.952 -14.022 1.00 90.81 94 ALA A C 1
ATOM 729 O O . ALA A 1 94 ? 11.985 -7.975 -13.348 1.00 90.81 94 ALA A O 1
ATOM 730 N N . ALA A 1 95 ? 11.424 -9.819 -14.503 1.00 92.56 95 ALA A N 1
ATOM 731 C CA . ALA A 1 95 ? 9.984 -9.698 -14.308 1.00 92.56 95 ALA A CA 1
ATOM 732 C C . ALA A 1 95 ? 9.596 -9.786 -12.825 1.00 92.56 95 ALA A C 1
ATOM 734 O O . ALA A 1 95 ? 8.780 -8.990 -12.367 1.00 92.56 95 ALA A O 1
ATOM 735 N N . ALA A 1 96 ? 10.210 -10.687 -12.051 1.00 92.81 96 ALA A N 1
ATOM 736 C CA . ALA A 1 96 ? 9.991 -10.784 -10.608 1.00 92.81 96 ALA A CA 1
ATOM 737 C C . ALA A 1 96 ? 10.454 -9.516 -9.869 1.00 92.81 96 ALA A C 1
ATOM 739 O O . ALA A 1 96 ? 9.742 -9.017 -8.995 1.00 92.81 96 ALA A O 1
ATOM 740 N N . GLY A 1 97 ? 11.605 -8.953 -10.255 1.00 92.31 97 GLY A N 1
ATOM 741 C CA . GLY A 1 97 ? 12.094 -7.681 -9.718 1.00 92.31 97 GLY A CA 1
ATOM 742 C C . GLY A 1 97 ? 11.131 -6.522 -9.993 1.00 92.31 97 GLY A C 1
ATOM 743 O O . GLY A 1 97 ? 10.778 -5.778 -9.075 1.00 92.31 97 GLY A O 1
ATOM 744 N N . LYS A 1 98 ? 10.636 -6.413 -11.233 1.00 94.94 98 LYS A N 1
ATOM 745 C CA . LYS A 1 98 ? 9.618 -5.422 -11.616 1.00 94.94 98 LYS A CA 1
ATOM 746 C C . LYS A 1 98 ? 8.304 -5.636 -10.868 1.00 94.94 98 LYS A C 1
ATOM 748 O O . LYS A 1 98 ? 7.759 -4.685 -10.320 1.00 94.94 98 LYS A O 1
ATOM 753 N N . PHE A 1 99 ? 7.828 -6.876 -10.770 1.00 95.88 99 PHE A N 1
ATOM 754 C CA . PHE A 1 99 ? 6.611 -7.222 -10.035 1.00 95.88 99 PHE A CA 1
ATOM 755 C C . PHE A 1 99 ? 6.699 -6.806 -8.561 1.00 95.88 99 PHE A C 1
ATOM 757 O O . PHE A 1 99 ? 5.769 -6.196 -8.037 1.00 95.88 99 PHE A O 1
ATOM 764 N N . PHE A 1 100 ? 7.833 -7.065 -7.906 1.00 95.38 100 PHE A N 1
ATOM 765 C CA . PHE A 1 100 ? 8.073 -6.634 -6.530 1.00 95.38 100 PHE A CA 1
ATOM 766 C C . PHE A 1 100 ? 8.091 -5.104 -6.389 1.00 95.38 100 PHE A C 1
ATOM 768 O O . PHE A 1 100 ? 7.457 -4.560 -5.481 1.00 95.38 100 PHE A O 1
ATOM 775 N N . ALA A 1 101 ? 8.783 -4.400 -7.292 1.00 95.62 101 ALA A N 1
ATOM 776 C CA . ALA A 1 101 ? 8.820 -2.940 -7.293 1.00 95.62 101 ALA A CA 1
ATOM 777 C C . ALA A 1 101 ? 7.416 -2.346 -7.496 1.00 95.62 101 ALA A C 1
ATOM 779 O O . ALA A 1 101 ? 6.972 -1.508 -6.714 1.00 95.62 101 ALA A O 1
ATOM 780 N N . TYR A 1 102 ? 6.667 -2.821 -8.487 1.00 97.06 102 TYR A N 1
ATOM 781 C CA . TYR A 1 102 ? 5.313 -2.346 -8.764 1.00 97.06 102 TYR A CA 1
ATOM 782 C C . TYR A 1 102 ? 4.331 -2.689 -7.638 1.00 97.06 102 TYR A C 1
ATOM 784 O O . TYR A 1 102 ? 3.558 -1.828 -7.219 1.00 97.06 102 TYR A O 1
ATOM 792 N N . GLY A 1 103 ? 4.409 -3.896 -7.071 1.00 97.44 103 GLY A N 1
ATOM 793 C CA . GLY A 1 103 ? 3.630 -4.274 -5.891 1.00 97.44 103 GLY A CA 1
ATOM 794 C C . GLY A 1 103 ? 3.930 -3.386 -4.687 1.00 97.44 103 GLY A C 1
ATOM 795 O O . GLY A 1 103 ? 3.014 -2.976 -3.980 1.00 97.44 103 GLY A O 1
ATOM 796 N N . SER A 1 104 ? 5.192 -2.994 -4.502 1.00 97.06 104 SER A N 1
ATOM 797 C CA . SER A 1 104 ? 5.587 -2.057 -3.448 1.00 97.06 104 SER A CA 1
ATOM 798 C C . SER A 1 104 ? 4.978 -0.664 -3.651 1.00 97.06 104 SER A C 1
ATOM 800 O O . SER A 1 104 ? 4.570 -0.045 -2.672 1.00 97.06 104 SER A O 1
ATOM 802 N N . MET A 1 105 ? 4.846 -0.172 -4.891 1.00 98.19 105 MET A N 1
ATOM 803 C CA . MET A 1 105 ? 4.149 1.097 -5.169 1.00 98.19 105 MET A CA 1
ATOM 804 C C . MET A 1 105 ? 2.670 1.030 -4.767 1.00 98.19 105 MET A C 1
ATOM 806 O O . MET A 1 105 ? 2.180 1.928 -4.081 1.00 98.19 105 MET A O 1
ATOM 810 N N . VAL A 1 106 ? 1.977 -0.042 -5.169 1.00 98.00 106 VAL A N 1
ATOM 811 C CA . VAL A 1 106 ? 0.563 -0.277 -4.828 1.00 98.00 106 VAL A CA 1
ATOM 812 C C . VAL A 1 106 ? 0.391 -0.358 -3.312 1.00 98.00 106 VAL A C 1
ATOM 814 O O . VAL A 1 106 ? -0.427 0.360 -2.738 1.00 98.00 106 VAL A O 1
ATOM 817 N N . TYR A 1 107 ? 1.219 -1.173 -2.655 1.00 97.00 107 TYR A N 1
ATOM 818 C CA . TYR A 1 107 ? 1.201 -1.361 -1.209 1.00 97.00 107 TYR A CA 1
ATOM 819 C C . TYR A 1 107 ? 1.449 -0.053 -0.443 1.00 97.00 107 TYR A C 1
ATOM 821 O O . TYR A 1 107 ? 0.739 0.255 0.514 1.00 97.00 107 TYR A O 1
ATOM 829 N N . LEU A 1 108 ? 2.425 0.757 -0.870 1.00 96.25 108 LEU A N 1
ATOM 830 C CA . LEU A 1 108 ? 2.707 2.051 -0.240 1.00 96.25 108 LEU A CA 1
ATOM 831 C C . LEU A 1 108 ? 1.518 3.012 -0.358 1.00 96.25 108 LEU A C 1
ATOM 833 O O . LEU A 1 108 ? 1.193 3.686 0.618 1.00 96.25 108 LEU A O 1
ATOM 837 N N . LEU A 1 109 ? 0.831 3.047 -1.504 1.00 96.56 109 LEU A N 1
ATOM 838 C CA . LEU A 1 109 ? -0.377 3.862 -1.670 1.00 96.56 109 LEU A CA 1
ATOM 839 C C . LEU A 1 109 ? -1.521 3.398 -0.762 1.00 96.56 109 LEU A C 1
ATOM 841 O O . LEU A 1 109 ? -2.139 4.233 -0.099 1.00 96.56 109 LEU A O 1
ATOM 845 N N . GLN A 1 110 ? -1.762 2.088 -0.666 1.00 94.81 110 GLN A N 1
ATOM 846 C CA . GLN A 1 110 ? -2.757 1.539 0.263 1.00 94.81 110 GLN A CA 1
ATOM 847 C C . GLN A 1 110 ? -2.419 1.900 1.711 1.00 94.81 110 GLN A C 1
ATOM 849 O O . GLN A 1 110 ? -3.290 2.346 2.458 1.00 94.81 110 GLN A O 1
ATOM 854 N N . ARG A 1 111 ? -1.140 1.799 2.097 1.00 93.06 111 ARG A N 1
ATOM 855 C CA . ARG A 1 111 ? -0.678 2.153 3.445 1.00 93.06 111 ARG A CA 1
ATOM 856 C C . ARG A 1 111 ? -0.832 3.641 3.757 1.00 93.06 111 ARG A C 1
ATOM 858 O O . ARG A 1 111 ? -1.105 4.007 4.895 1.00 93.06 111 ARG A O 1
ATOM 865 N N . MET A 1 112 ? -0.735 4.500 2.747 1.00 93.81 112 MET A N 1
ATOM 866 C CA . MET A 1 112 ? -1.055 5.926 2.864 1.00 93.81 112 MET A CA 1
ATOM 867 C C . MET A 1 112 ? -2.566 6.208 2.971 1.00 93.81 112 MET A C 1
ATOM 869 O O . MET A 1 112 ? -2.964 7.370 3.066 1.00 93.81 112 MET A O 1
ATOM 873 N N . GLY A 1 113 ? -3.414 5.175 2.954 1.00 92.75 113 GLY A N 1
ATOM 874 C CA . GLY A 1 113 ? -4.867 5.293 3.014 1.00 92.75 113 GLY A CA 1
ATOM 875 C C . GLY A 1 113 ? -5.503 5.706 1.687 1.00 92.75 113 GLY A C 1
ATOM 876 O O . GLY A 1 113 ? -6.643 6.176 1.685 1.00 92.75 113 GLY A O 1
ATOM 877 N N . ALA A 1 114 ? -4.791 5.571 0.563 1.00 92.25 114 ALA A N 1
ATOM 878 C CA . ALA A 1 114 ? -5.408 5.749 -0.743 1.00 92.25 114 ALA A CA 1
ATOM 879 C C . ALA A 1 114 ? -6.450 4.644 -0.968 1.00 92.25 114 ALA A C 1
ATOM 881 O O . ALA A 1 114 ? -6.229 3.484 -0.621 1.00 92.25 114 ALA A O 1
ATOM 882 N N . GLY A 1 115 ? -7.601 5.006 -1.540 1.00 87.81 115 GLY A N 1
ATOM 883 C CA . GLY A 1 115 ? -8.638 4.024 -1.857 1.00 87.81 115 GLY A CA 1
ATOM 884 C C . GLY A 1 115 ? -8.133 2.979 -2.854 1.00 87.81 115 GLY A C 1
ATOM 885 O O . GLY A 1 115 ? -7.289 3.294 -3.693 1.00 87.81 115 GLY A O 1
ATOM 886 N N . ASP A 1 116 ? -8.688 1.766 -2.796 1.00 90.88 116 ASP A N 1
ATOM 887 C CA . ASP A 1 116 ? -8.232 0.603 -3.575 1.00 90.88 116 ASP A CA 1
ATOM 888 C C . ASP A 1 116 ? -8.029 0.927 -5.060 1.00 90.88 116 ASP A C 1
ATOM 890 O O . ASP A 1 116 ? -6.983 0.633 -5.632 1.00 90.88 116 ASP A O 1
ATOM 894 N N . TRP A 1 117 ? -8.979 1.640 -5.672 1.00 94.81 117 TRP A N 1
ATOM 895 C CA . TRP A 1 117 ? -8.881 2.067 -7.068 1.00 94.81 117 TRP A CA 1
ATOM 896 C C . TRP A 1 117 ? -7.687 2.981 -7.350 1.00 94.81 117 TRP A C 1
ATOM 898 O O . TRP A 1 117 ? -7.014 2.803 -8.359 1.00 94.81 117 TRP A O 1
ATOM 908 N N . ILE A 1 118 ? -7.402 3.951 -6.477 1.00 96.50 118 ILE A N 1
ATOM 909 C CA . ILE A 1 118 ? -6.284 4.889 -6.664 1.00 96.50 118 ILE A CA 1
ATOM 910 C C . ILE A 1 118 ? -4.957 4.144 -6.529 1.00 96.50 118 ILE A C 1
ATOM 912 O O . ILE A 1 118 ? -4.048 4.364 -7.330 1.00 96.50 118 ILE A O 1
ATOM 916 N N . SER A 1 119 ? -4.874 3.231 -5.563 1.00 95.62 119 SER A N 1
ATOM 917 C CA . SER A 1 119 ? -3.687 2.413 -5.319 1.00 95.62 119 SER A CA 1
ATOM 918 C C . SER A 1 119 ? -3.319 1.521 -6.505 1.00 95.62 119 SER A C 1
ATOM 920 O O . SER A 1 119 ? -2.149 1.195 -6.665 1.00 95.62 119 SER A O 1
ATOM 922 N N . VAL A 1 120 ? -4.280 1.179 -7.371 1.00 97.56 120 VAL A N 1
ATOM 923 C CA . VAL A 1 120 ? -4.033 0.444 -8.623 1.00 97.56 120 VAL A CA 1
ATOM 924 C C . VAL A 1 120 ? -3.830 1.381 -9.811 1.00 97.56 120 VAL A C 1
ATOM 926 O O . VAL A 1 120 ? -2.858 1.240 -10.556 1.00 97.56 120 VAL A O 1
ATOM 929 N N . LEU A 1 121 ? -4.733 2.344 -10.009 1.00 97.94 121 LEU A N 1
ATOM 930 C CA . LEU A 1 121 ? -4.739 3.197 -11.197 1.00 97.94 121 LEU A CA 1
ATOM 931 C C . LEU A 1 121 ? -3.522 4.120 -11.257 1.00 97.94 121 LEU A C 1
ATOM 933 O O . LEU A 1 121 ? -2.979 4.313 -12.342 1.00 97.94 121 LEU A O 1
ATOM 937 N N . ALA A 1 122 ? -3.070 4.669 -10.126 1.00 98.06 122 ALA A N 1
ATOM 938 C CA . ALA A 1 122 ? -1.953 5.609 -10.132 1.00 98.06 122 ALA A CA 1
ATOM 939 C C . ALA A 1 122 ? -0.616 4.939 -10.519 1.00 98.06 122 ALA A C 1
ATOM 941 O O . ALA A 1 122 ? 0.017 5.429 -11.457 1.00 98.06 122 ALA A O 1
ATOM 942 N N . PRO A 1 123 ? -0.192 3.805 -9.918 1.00 98.19 123 PRO A N 1
ATOM 943 C CA . PRO A 1 123 ? 1.020 3.111 -10.358 1.00 98.19 123 PRO A CA 1
ATOM 944 C C . PRO A 1 123 ? 0.890 2.543 -11.775 1.00 98.19 123 PRO A C 1
ATOM 946 O O . PRO A 1 123 ? 1.840 2.618 -12.549 1.00 98.19 123 PRO A O 1
ATOM 949 N N . THR A 1 124 ? -0.292 2.039 -12.153 1.00 98.38 124 THR A N 1
ATOM 950 C CA . THR A 1 124 ? -0.526 1.513 -13.511 1.00 98.38 124 THR A CA 1
ATOM 951 C C . THR A 1 124 ? -0.384 2.620 -14.553 1.00 98.38 124 THR A C 1
ATOM 953 O O . THR A 1 124 ? 0.303 2.439 -15.554 1.00 98.38 124 THR A O 1
ATOM 956 N N . GLY A 1 125 ? -0.988 3.785 -14.301 1.00 98.12 125 GLY A N 1
ATOM 957 C CA . GLY A 1 125 ? -0.887 4.954 -15.171 1.00 98.12 125 GLY A CA 1
ATOM 958 C C . GLY A 1 125 ? 0.536 5.503 -15.259 1.00 98.12 125 GLY A C 1
ATOM 959 O O . GLY A 1 125 ? 0.976 5.868 -16.345 1.00 98.12 125 GLY A O 1
ATOM 960 N N . TRP A 1 126 ? 1.279 5.505 -14.149 1.00 98.19 126 TRP A N 1
ATOM 961 C CA . TRP A 1 126 ? 2.693 5.886 -14.138 1.00 98.19 126 TRP A CA 1
ATOM 962 C C . TRP A 1 126 ? 3.540 4.980 -15.036 1.00 98.19 126 TRP A C 1
ATOM 964 O O . TRP A 1 126 ? 4.238 5.466 -15.924 1.00 98.19 126 TRP A O 1
ATOM 974 N N . VAL A 1 127 ? 3.436 3.662 -14.848 1.00 97.81 127 VAL A N 1
ATOM 975 C CA . VAL A 1 127 ? 4.188 2.677 -15.636 1.00 97.81 127 VAL A CA 1
ATOM 976 C C . VAL A 1 127 ? 3.769 2.710 -17.108 1.00 97.81 127 VAL A C 1
ATOM 978 O O . VAL A 1 127 ? 4.625 2.668 -17.985 1.00 97.81 127 VAL A O 1
ATOM 981 N N . ALA A 1 128 ? 2.478 2.880 -17.403 1.00 97.50 128 ALA A N 1
ATOM 982 C CA . ALA A 1 128 ? 2.005 3.076 -18.774 1.00 97.50 128 ALA A CA 1
ATOM 983 C C . ALA A 1 128 ? 2.568 4.361 -19.405 1.00 97.50 128 ALA A C 1
ATOM 985 O O . ALA A 1 128 ? 2.916 4.370 -20.582 1.00 97.50 128 ALA A O 1
ATOM 986 N N . GLY A 1 129 ? 2.704 5.438 -18.626 1.00 97.38 129 GLY A N 1
ATOM 987 C CA . GLY A 1 129 ? 3.352 6.670 -19.071 1.00 97.38 129 GLY A CA 1
ATOM 988 C C . GLY A 1 129 ? 4.826 6.468 -19.432 1.00 97.38 129 GLY A C 1
ATOM 989 O O . GLY A 1 129 ? 5.278 7.005 -20.442 1.00 97.38 129 GLY A O 1
ATOM 990 N N . ILE A 1 130 ? 5.557 5.660 -18.655 1.00 96.50 130 ILE A N 1
ATOM 991 C CA . ILE A 1 130 ? 6.945 5.279 -18.963 1.00 96.50 130 ILE A CA 1
ATOM 992 C C . ILE A 1 130 ? 7.008 4.493 -20.278 1.00 96.50 130 ILE A C 1
ATOM 994 O O . ILE A 1 130 ? 7.806 4.841 -21.143 1.00 96.50 130 ILE A O 1
ATOM 998 N N . GLU A 1 131 ? 6.138 3.501 -20.471 1.00 95.81 131 GLU A N 1
ATOM 999 C CA . GLU A 1 131 ? 6.068 2.712 -21.712 1.00 95.81 131 GLU A CA 1
ATOM 1000 C C . GLU A 1 131 ? 5.771 3.586 -22.942 1.00 95.81 131 GLU A C 1
ATOM 1002 O O . GLU A 1 131 ? 6.393 3.452 -23.995 1.00 95.81 131 GLU A O 1
ATOM 1007 N N . VAL A 1 132 ? 4.859 4.556 -22.812 1.00 95.88 132 VAL A N 1
ATOM 1008 C CA . VAL A 1 132 ? 4.606 5.536 -23.879 1.00 95.88 132 VAL A CA 1
ATOM 1009 C C . VAL A 1 132 ? 5.852 6.382 -24.142 1.00 95.88 132 VAL A C 1
ATOM 1011 O O . VAL A 1 132 ? 6.209 6.590 -25.300 1.00 95.88 132 VAL A O 1
ATOM 1014 N N . ALA A 1 133 ? 6.554 6.841 -23.104 1.00 95.38 133 ALA A N 1
ATOM 1015 C CA . ALA A 1 133 ? 7.791 7.602 -23.268 1.00 95.38 133 ALA A CA 1
ATOM 1016 C C . ALA A 1 133 ? 8.899 6.775 -23.949 1.00 95.38 133 ALA A C 1
ATOM 1018 O O . ALA A 1 133 ? 9.620 7.304 -24.796 1.00 95.38 133 ALA A O 1
ATOM 1019 N N . GLN A 1 134 ? 8.988 5.472 -23.667 1.00 95.50 134 GLN A N 1
ATOM 1020 C CA . GLN A 1 134 ? 9.944 4.555 -24.295 1.00 95.50 134 GLN A CA 1
ATOM 1021 C C . GLN A 1 134 ? 9.764 4.422 -25.814 1.00 95.50 134 GLN A C 1
ATOM 1023 O O . GLN A 1 134 ? 10.741 4.139 -26.506 1.00 95.50 134 GLN A O 1
ATOM 1028 N N . THR A 1 135 ? 8.580 4.716 -26.371 1.00 95.81 135 THR A N 1
ATOM 1029 C CA . THR A 1 135 ? 8.385 4.778 -27.839 1.00 95.81 135 THR A CA 1
ATOM 1030 C C . THR A 1 135 ? 9.308 5.801 -28.519 1.00 95.81 135 THR A C 1
ATOM 1032 O O . THR A 1 135 ? 9.615 5.668 -29.707 1.00 95.81 135 THR A O 1
ATOM 1035 N N . TYR A 1 136 ? 9.794 6.786 -27.756 1.00 96.12 136 TYR A N 1
ATOM 1036 C CA . TYR A 1 136 ? 10.709 7.830 -28.205 1.00 96.12 136 TYR A CA 1
ATOM 1037 C C . TYR A 1 136 ? 12.166 7.584 -27.793 1.00 96.12 136 TYR A C 1
ATOM 1039 O O . TYR A 1 136 ? 13.020 8.377 -28.179 1.00 96.12 136 TYR A O 1
ATOM 1047 N N . VAL A 1 137 ? 12.490 6.519 -27.047 1.00 95.25 137 VAL A N 1
ATOM 1048 C CA . VAL A 1 137 ? 13.852 6.253 -26.542 1.00 95.25 137 VAL A CA 1
ATOM 1049 C C . VAL A 1 137 ? 14.493 5.068 -27.274 1.00 95.25 137 VAL A C 1
ATOM 1051 O O . VAL A 1 137 ? 13.864 4.042 -27.547 1.00 95.25 137 VAL A O 1
ATOM 1054 N N . VAL A 1 138 ? 15.763 5.206 -27.658 1.00 92.81 138 VAL A N 1
ATOM 1055 C CA . VAL A 1 138 ? 16.555 4.159 -28.331 1.00 92.81 138 VAL A CA 1
ATOM 1056 C C . VAL A 1 138 ? 16.744 2.944 -27.408 1.00 92.81 138 VAL A C 1
ATOM 1058 O O . VAL A 1 138 ? 16.826 3.091 -26.196 1.00 92.81 138 VAL A O 1
ATOM 1061 N N . ASN A 1 139 ? 16.828 1.741 -27.986 1.00 89.94 139 ASN A N 1
ATOM 1062 C CA . ASN A 1 139 ? 17.057 0.456 -27.297 1.00 89.94 139 ASN A CA 1
ATOM 1063 C C . ASN A 1 139 ? 15.971 -0.008 -26.316 1.00 89.94 139 ASN A C 1
ATOM 1065 O O . ASN A 1 139 ? 16.167 -1.009 -25.636 1.00 89.94 139 ASN A O 1
ATOM 1069 N N . HIS A 1 140 ? 14.819 0.657 -26.297 1.00 88.81 140 HIS A N 1
ATOM 1070 C CA . HIS A 1 140 ? 13.638 0.176 -25.587 1.00 88.81 140 HIS A CA 1
ATOM 1071 C C . HIS A 1 140 ? 12.594 -0.367 -26.556 1.00 88.81 140 HIS A C 1
ATOM 1073 O O . HIS A 1 140 ? 12.467 0.123 -27.685 1.00 88.81 140 HIS A O 1
ATOM 1079 N N . THR A 1 141 ? 11.865 -1.382 -26.100 1.00 88.69 141 THR A N 1
ATOM 1080 C CA . THR A 1 141 ? 10.739 -1.991 -26.810 1.00 88.69 141 THR A CA 1
ATOM 1081 C C . THR A 1 141 ? 9.501 -1.795 -25.942 1.00 88.69 141 THR A C 1
ATOM 1083 O O . THR A 1 141 ? 9.346 -2.530 -24.970 1.00 88.69 141 THR A O 1
ATOM 1086 N N . PRO A 1 142 ? 8.651 -0.804 -26.252 1.00 89.19 142 PRO A N 1
ATOM 1087 C CA . PRO A 1 142 ? 7.479 -0.510 -25.451 1.00 89.19 142 PRO A CA 1
ATOM 1088 C C . PRO A 1 142 ? 6.472 -1.652 -25.584 1.00 89.19 142 PRO A C 1
ATOM 1090 O O . PRO A 1 142 ? 6.087 -2.030 -26.698 1.00 89.19 142 PRO A O 1
ATOM 1093 N N . GLU A 1 143 ? 6.061 -2.207 -24.452 1.00 92.38 143 GLU A N 1
ATOM 1094 C CA . GLU A 1 143 ? 5.143 -3.337 -24.375 1.00 92.38 143 GLU A CA 1
ATOM 1095 C C . GLU A 1 143 ? 4.126 -3.181 -23.239 1.00 92.38 143 GLU A C 1
ATOM 1097 O O . GLU A 1 143 ? 4.386 -2.628 -22.173 1.00 92.38 143 GLU A O 1
ATOM 1102 N N . SER A 1 144 ? 2.926 -3.735 -23.427 1.00 95.25 144 SER A N 1
ATOM 1103 C CA . SER A 1 144 ? 1.866 -3.681 -22.409 1.00 95.25 144 SER A CA 1
ATOM 1104 C C . SER A 1 144 ? 2.157 -4.505 -21.142 1.00 95.25 144 SER A C 1
ATOM 1106 O O . SER A 1 144 ? 1.331 -4.536 -20.228 1.00 95.25 144 SER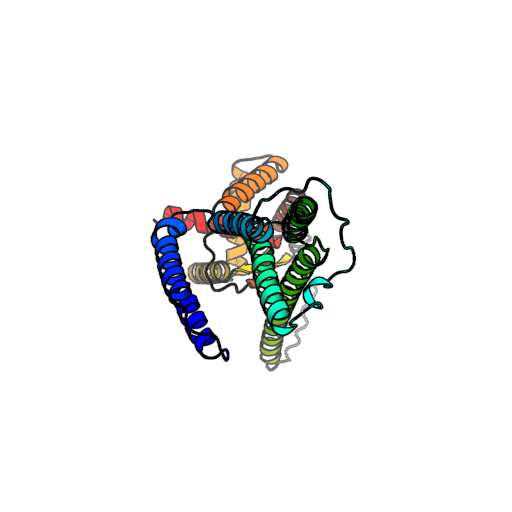 A O 1
ATOM 1108 N N . THR A 1 145 ? 3.299 -5.197 -21.077 1.00 94.94 145 THR A N 1
ATOM 1109 C CA . THR A 1 145 ? 3.681 -6.088 -19.975 1.00 94.94 145 THR A CA 1
ATOM 1110 C C . THR A 1 145 ? 3.780 -5.354 -18.645 1.00 94.94 145 THR A C 1
ATOM 1112 O O . THR A 1 145 ? 3.212 -5.817 -17.656 1.00 94.94 145 THR A O 1
ATOM 1115 N N . ASN A 1 146 ? 4.471 -4.211 -18.595 1.00 95.44 146 ASN A N 1
ATOM 1116 C CA . ASN A 1 146 ? 4.762 -3.560 -17.317 1.00 95.44 146 ASN A CA 1
ATOM 1117 C C . ASN A 1 146 ? 3.487 -3.033 -16.623 1.00 95.44 146 ASN A C 1
ATOM 1119 O O . ASN A 1 146 ? 3.295 -3.352 -15.448 1.00 95.44 146 ASN A O 1
ATOM 1123 N N . PRO A 1 147 ? 2.553 -2.330 -17.301 1.00 97.19 147 PRO A N 1
ATOM 1124 C CA . PRO A 1 147 ? 1.280 -1.944 -16.687 1.00 97.19 147 PRO A CA 1
ATOM 1125 C C . PRO A 1 147 ? 0.451 -3.152 -16.234 1.00 97.19 147 PRO A C 1
ATOM 1127 O O . PRO A 1 147 ? -0.183 -3.113 -15.181 1.00 97.19 147 PRO A O 1
ATOM 1130 N N . LEU A 1 148 ? 0.483 -4.253 -16.992 1.00 97.25 148 LEU A N 1
ATOM 1131 C CA . LEU A 1 148 ? -0.230 -5.475 -16.627 1.00 97.25 148 LEU A CA 1
ATOM 1132 C C . LEU A 1 148 ? 0.369 -6.136 -15.374 1.00 97.25 148 LEU A C 1
ATOM 1134 O O . LEU A 1 148 ? -0.378 -6.601 -14.513 1.00 97.25 148 LEU A O 1
ATOM 1138 N N . LEU A 1 149 ? 1.698 -6.117 -15.222 1.00 96.81 149 LEU A N 1
ATOM 1139 C CA . LEU A 1 149 ? 2.374 -6.586 -14.008 1.00 96.81 149 LEU A CA 1
ATOM 1140 C C . LEU A 1 149 ? 1.955 -5.785 -12.769 1.00 96.81 149 LEU A C 1
ATOM 1142 O O . LEU A 1 149 ? 1.788 -6.383 -11.708 1.00 96.81 149 LEU A O 1
ATOM 1146 N N . VAL A 1 150 ? 1.733 -4.471 -12.891 1.00 98.19 150 VAL A N 1
ATOM 1147 C CA . VAL A 1 150 ? 1.202 -3.648 -11.788 1.00 98.19 150 VAL A CA 1
ATOM 1148 C C . VAL A 1 150 ? -0.182 -4.144 -11.362 1.00 98.19 150 VAL A C 1
ATOM 1150 O O . VAL A 1 150 ? -0.430 -4.345 -10.173 1.00 98.19 150 VAL A O 1
ATOM 1153 N N . VAL A 1 151 ? -1.075 -4.385 -12.327 1.00 98.12 151 VAL A N 1
ATOM 1154 C CA . VAL A 1 151 ? -2.430 -4.892 -12.056 1.00 98.12 151 VAL A CA 1
ATOM 1155 C C . VAL A 1 151 ? -2.372 -6.269 -11.395 1.00 98.12 151 VAL A C 1
ATOM 1157 O O . VAL A 1 151 ? -3.072 -6.510 -10.414 1.00 98.12 151 VAL A O 1
ATOM 1160 N N . PHE A 1 152 ? -1.510 -7.168 -11.874 1.00 97.94 152 PHE A N 1
ATOM 1161 C CA . PHE A 1 152 ? -1.324 -8.477 -11.249 1.00 97.94 152 PHE A CA 1
ATOM 1162 C C . PHE A 1 152 ? -0.761 -8.379 -9.830 1.00 97.94 152 PHE A C 1
ATOM 1164 O O . PHE A 1 152 ? -1.226 -9.103 -8.949 1.00 97.94 152 PHE A O 1
ATOM 1171 N N . ALA A 1 153 ? 0.177 -7.465 -9.578 1.00 97.44 153 ALA A N 1
ATOM 1172 C CA . ALA A 1 153 ? 0.701 -7.231 -8.238 1.00 97.44 153 ALA A CA 1
ATOM 1173 C C . ALA A 1 153 ? -0.392 -6.719 -7.291 1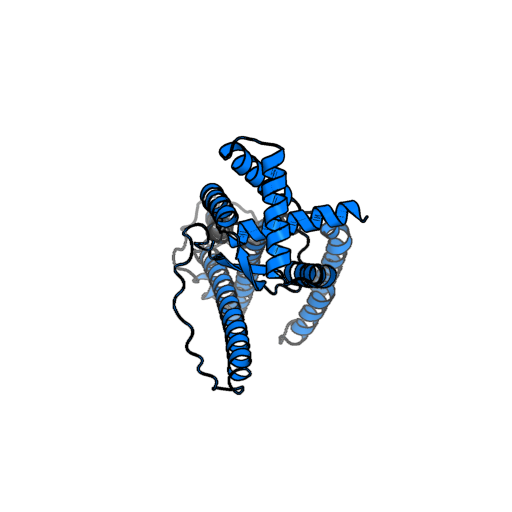.00 97.44 153 ALA A C 1
ATOM 1175 O O . ALA A 1 153 ? -0.529 -7.224 -6.177 1.00 97.44 153 ALA A O 1
ATOM 1176 N N . ALA A 1 154 ? -1.234 -5.794 -7.756 1.00 97.38 154 ALA A N 1
ATOM 1177 C CA . ALA A 1 154 ? -2.385 -5.322 -6.997 1.00 97.38 154 ALA A CA 1
ATOM 1178 C C . ALA A 1 154 ? -3.386 -6.442 -6.677 1.00 97.38 154 ALA A C 1
ATOM 1180 O O . ALA A 1 154 ? -3.817 -6.576 -5.533 1.00 97.38 154 ALA A O 1
ATOM 1181 N N . LEU A 1 155 ? -3.732 -7.278 -7.663 1.00 97.38 155 LEU A N 1
ATOM 1182 C CA . LEU A 1 155 ? -4.630 -8.417 -7.454 1.00 97.38 155 LEU A CA 1
ATOM 1183 C C . LEU A 1 155 ? -4.058 -9.420 -6.448 1.00 97.38 155 LEU A C 1
ATOM 1185 O O . LEU A 1 155 ? -4.804 -9.935 -5.617 1.00 97.38 155 LEU A O 1
ATOM 1189 N N . ALA A 1 156 ? -2.748 -9.675 -6.490 1.00 96.88 156 ALA A N 1
ATOM 1190 C CA . ALA A 1 156 ? -2.083 -10.544 -5.525 1.00 96.88 156 ALA A CA 1
ATOM 1191 C C . ALA A 1 156 ? -2.182 -9.987 -4.096 1.00 96.88 156 ALA A C 1
ATOM 1193 O O . ALA A 1 156 ? -2.526 -10.731 -3.179 1.00 96.88 156 ALA A O 1
ATOM 1194 N N . ILE A 1 157 ? -1.951 -8.683 -3.909 1.00 95.56 157 ILE A N 1
ATOM 1195 C CA . ILE A 1 157 ? -2.078 -8.026 -2.599 1.00 95.56 157 ILE A CA 1
ATOM 1196 C C . ILE A 1 157 ? -3.522 -8.119 -2.086 1.00 95.56 157 ILE A C 1
ATOM 1198 O O . ILE A 1 157 ? -3.744 -8.602 -0.976 1.00 95.56 157 ILE A O 1
ATOM 1202 N N . LEU A 1 158 ? -4.508 -7.769 -2.918 1.00 92.50 158 LEU A N 1
ATOM 1203 C CA . LEU A 1 158 ? -5.928 -7.853 -2.557 1.00 92.50 158 LEU A CA 1
ATOM 1204 C C . LEU A 1 158 ? -6.358 -9.288 -2.209 1.00 92.50 158 LEU A C 1
ATOM 1206 O O . LEU A 1 158 ? -7.143 -9.503 -1.283 1.00 92.50 158 LEU A O 1
ATOM 1210 N N . ALA A 1 159 ? -5.835 -10.289 -2.922 1.00 93.62 159 ALA A N 1
ATOM 1211 C CA . ALA A 1 159 ? -6.103 -11.692 -2.625 1.00 93.62 159 ALA A CA 1
ATOM 1212 C C . ALA A 1 159 ? -5.538 -12.103 -1.255 1.00 93.62 159 ALA A C 1
ATOM 1214 O O . ALA A 1 159 ? -6.236 -12.761 -0.481 1.00 93.62 159 ALA A O 1
ATOM 1215 N N . ILE A 1 160 ? -4.309 -11.687 -0.929 1.00 93.12 160 ILE A N 1
ATOM 1216 C CA . ILE A 1 160 ? -3.673 -11.961 0.370 1.00 93.12 160 ILE A CA 1
ATOM 1217 C C . ILE A 1 160 ? -4.466 -11.304 1.508 1.00 93.12 160 ILE A C 1
ATOM 1219 O O . ILE A 1 160 ? -4.770 -11.957 2.508 1.00 93.12 160 ILE A O 1
ATOM 1223 N N . GLU A 1 161 ? -4.868 -10.044 1.346 1.00 88.94 161 GLU A N 1
ATOM 1224 C CA . GLU A 1 161 ? -5.691 -9.333 2.330 1.00 88.94 161 GLU A CA 1
ATOM 1225 C C . GLU A 1 161 ? -7.049 -10.016 2.543 1.00 88.94 161 GLU A C 1
ATOM 1227 O O . GLU A 1 161 ? -7.495 -10.195 3.681 1.00 88.94 161 GLU A O 1
ATOM 1232 N N . GLY A 1 162 ? -7.682 -10.480 1.461 1.00 88.19 162 GLY A N 1
ATOM 1233 C CA . GLY A 1 162 ? -8.927 -11.242 1.520 1.00 88.19 162 GLY A CA 1
ATOM 1234 C C . GLY A 1 162 ? -8.791 -12.571 2.274 1.00 88.19 162 GLY A C 1
ATOM 1235 O O . GLY A 1 162 ? -9.679 -12.934 3.054 1.00 88.19 162 GLY A O 1
ATOM 1236 N N . LEU A 1 163 ? -7.676 -13.287 2.092 1.00 89.94 163 LEU A N 1
ATOM 1237 C CA . LEU A 1 163 ? -7.384 -14.529 2.817 1.00 89.94 163 LEU A CA 1
ATOM 1238 C C . LEU A 1 163 ? -7.178 -14.277 4.314 1.00 89.94 163 LEU A C 1
ATOM 1240 O O . LEU A 1 163 ? -7.775 -14.982 5.134 1.00 89.94 163 LEU A O 1
ATOM 1244 N N . ASN A 1 164 ? -6.419 -13.239 4.666 1.00 83.94 164 ASN A N 1
ATOM 1245 C CA . ASN A 1 164 ? -6.195 -12.843 6.057 1.00 83.94 164 ASN A CA 1
ATOM 1246 C C . ASN A 1 164 ? -7.518 -12.466 6.741 1.00 83.94 164 ASN A C 1
ATOM 1248 O O . ASN A 1 164 ? -7.813 -12.928 7.843 1.00 83.94 164 ASN A O 1
ATOM 1252 N N . ALA A 1 165 ? -8.378 -11.705 6.056 1.00 83.06 165 ALA A N 1
ATOM 1253 C CA . ALA A 1 165 ? -9.699 -11.352 6.570 1.00 83.06 165 ALA A CA 1
ATOM 1254 C C . ALA A 1 165 ? -10.590 -12.585 6.807 1.00 83.06 165 ALA A C 1
ATOM 1256 O O . ALA A 1 165 ? -11.355 -12.626 7.777 1.00 83.06 165 ALA A O 1
ATOM 1257 N N . LYS A 1 166 ? -10.497 -13.606 5.945 1.00 89.12 166 LYS A N 1
ATOM 1258 C CA . LYS A 1 166 ? -11.236 -14.867 6.104 1.00 89.12 166 LYS A CA 1
ATOM 1259 C C . LYS A 1 166 ? -10.711 -15.693 7.282 1.00 89.12 166 LYS A C 1
ATOM 1261 O O . LYS A 1 166 ? -11.526 -16.204 8.048 1.00 89.12 166 LYS A O 1
ATOM 1266 N N . GLN A 1 167 ? -9.392 -15.794 7.460 1.00 87.94 167 GLN A N 1
ATOM 1267 C CA . GLN A 1 167 ? -8.784 -16.504 8.594 1.00 87.94 167 GLN A CA 1
ATOM 1268 C C . GLN A 1 167 ? -9.183 -15.885 9.936 1.00 87.94 167 GLN A C 1
ATOM 1270 O O . GLN A 1 167 ? -9.609 -16.610 10.835 1.00 87.94 167 GLN A O 1
ATOM 1275 N N . SER A 1 168 ? -9.159 -14.554 10.050 1.00 85.69 168 SER A N 1
ATOM 1276 C CA . SER A 1 168 ? -9.589 -13.862 11.272 1.00 85.69 168 SER A CA 1
ATOM 1277 C C . SER A 1 168 ? -11.038 -14.191 11.648 1.00 85.69 168 SER A C 1
ATOM 1279 O O . SER A 1 168 ? -11.329 -14.435 12.816 1.00 85.69 168 SER A O 1
ATOM 1281 N N . ARG A 1 169 ? -11.948 -14.290 10.665 1.00 83.38 169 ARG A N 1
ATOM 1282 C CA . ARG A 1 169 ? -13.354 -14.673 10.907 1.00 83.38 169 ARG A CA 1
ATOM 1283 C C . ARG A 1 169 ? -13.501 -16.112 11.401 1.00 83.38 169 ARG A C 1
ATOM 1285 O O . ARG A 1 169 ? -14.339 -16.365 12.263 1.00 83.38 169 ARG A O 1
ATOM 1292 N N . LEU A 1 170 ? -12.698 -17.039 10.876 1.00 89.06 170 LEU A N 1
ATOM 1293 C CA . LEU A 1 170 ? -12.720 -18.442 11.301 1.00 89.06 170 LEU A CA 1
ATOM 1294 C C . LEU A 1 170 ? -12.247 -18.597 12.750 1.00 89.06 170 LEU A C 1
ATOM 1296 O O . LEU A 1 170 ? -12.878 -19.321 13.516 1.00 89.06 170 LEU A O 1
ATOM 1300 N N . HIS A 1 171 ? -11.199 -17.872 13.154 1.00 83.94 171 HIS A N 1
ATOM 1301 C CA . HIS A 1 171 ? -10.744 -17.871 14.546 1.00 83.94 171 HIS A CA 1
ATOM 1302 C C . HIS A 1 171 ? -11.794 -17.293 15.504 1.00 83.94 171 HIS A C 1
ATOM 1304 O O . HIS A 1 171 ? -12.014 -17.860 16.573 1.00 83.94 171 HIS A O 1
ATOM 1310 N N . THR A 1 172 ? -12.495 -16.221 15.116 1.00 83.44 172 THR A N 1
ATOM 1311 C CA . THR A 1 172 ? -13.593 -15.672 15.929 1.00 83.44 172 THR A CA 1
ATOM 1312 C C . THR A 1 172 ? -14.746 -16.672 16.087 1.00 83.44 172 THR A C 1
ATOM 1314 O O . THR A 1 172 ? -15.231 -16.865 17.198 1.00 83.44 172 THR A O 1
ATOM 1317 N N . GLN A 1 173 ? -15.149 -17.365 15.015 1.00 84.25 173 GLN A N 1
ATOM 1318 C CA . GLN A 1 173 ? -16.230 -18.363 15.073 1.00 84.25 173 GLN A CA 1
ATOM 1319 C C . GLN A 1 173 ? -15.856 -19.619 15.878 1.00 84.25 173 GLN A C 1
ATOM 1321 O O . GLN A 1 173 ? -16.695 -20.167 16.597 1.00 84.25 173 GLN A O 1
ATOM 1326 N N . ALA A 1 174 ? -14.602 -20.069 15.797 1.00 83.50 174 ALA A N 1
ATOM 1327 C CA . ALA A 1 174 ? -14.110 -21.193 16.595 1.00 83.50 174 ALA A CA 1
ATOM 1328 C C . ALA A 1 174 ? -14.095 -20.869 18.102 1.00 83.50 174 ALA A C 1
ATOM 1330 O O . ALA A 1 174 ? -14.442 -21.716 18.921 1.00 83.50 174 ALA A O 1
ATOM 1331 N N . GLY A 1 175 ? -13.758 -19.629 18.477 1.00 78.38 175 GLY A N 1
ATOM 1332 C CA . GLY A 1 175 ? -13.847 -19.177 19.870 1.00 78.38 175 GLY A CA 1
ATOM 1333 C C . GLY A 1 175 ? -15.290 -19.087 20.384 1.00 78.38 175 GLY A C 1
ATOM 1334 O O . GLY A 1 175 ? -15.572 -19.489 21.510 1.00 78.38 175 GLY A O 1
ATOM 1335 N N . GLU A 1 176 ? -16.219 -18.607 19.551 1.00 79.38 176 GLU A N 1
ATOM 1336 C CA . GLU A 1 176 ? -17.635 -18.451 19.922 1.00 79.38 176 GLU A CA 1
ATOM 1337 C C . GLU A 1 176 ? -18.350 -19.807 20.089 1.00 79.38 176 GLU A C 1
ATOM 1339 O O . GLU A 1 176 ? -19.182 -19.962 20.981 1.00 79.38 176 GLU A O 1
ATOM 1344 N N . THR A 1 177 ? -17.985 -20.818 19.292 1.00 78.12 177 THR A N 1
ATOM 1345 C CA . THR A 1 177 ? -18.506 -22.194 19.434 1.00 78.12 177 THR A CA 1
ATOM 1346 C C . THR A 1 177 ? -17.952 -22.900 20.673 1.00 78.12 177 THR A C 1
ATOM 1348 O O . THR A 1 177 ? -18.727 -23.469 21.438 1.00 78.12 177 THR A O 1
ATOM 1351 N N . ALA A 1 178 ? -16.652 -22.765 20.956 1.00 74.75 178 ALA A N 1
ATOM 1352 C CA . ALA A 1 178 ? -16.044 -23.336 22.160 1.00 74.75 178 ALA A CA 1
ATOM 1353 C C . ALA A 1 178 ? -16.613 -22.745 23.465 1.00 74.75 178 ALA A C 1
ATOM 1355 O O . ALA A 1 178 ? -16.739 -23.456 24.461 1.00 74.75 178 ALA A O 1
ATOM 1356 N N . HIS A 1 179 ? -16.990 -21.460 23.474 1.00 68.88 179 HIS A N 1
ATOM 1357 C CA . HIS A 1 179 ? -17.616 -20.850 24.650 1.00 68.88 179 HIS A CA 1
ATOM 1358 C C . HIS A 1 179 ? -19.077 -21.299 24.839 1.00 68.88 179 HIS A C 1
ATOM 1360 O O . HIS A 1 179 ? -19.540 -21.415 25.977 1.00 68.88 179 HIS A O 1
ATOM 1366 N N . ARG A 1 180 ? -19.801 -21.582 23.748 1.00 67.19 180 ARG A N 1
ATOM 1367 C CA . ARG A 1 180 ? -21.222 -21.957 23.792 1.00 67.19 180 ARG A CA 1
ATOM 1368 C C . ARG A 1 180 ? -21.447 -23.386 24.290 1.00 67.19 180 ARG A C 1
ATOM 1370 O O . ARG A 1 180 ? -22.381 -23.606 25.054 1.00 67.19 180 ARG A O 1
ATOM 1377 N N . ASP A 1 181 ? -20.547 -24.312 23.967 1.00 65.25 181 ASP A N 1
ATOM 1378 C CA . ASP A 1 181 ? -20.642 -25.710 24.417 1.00 65.25 181 ASP A CA 1
ATOM 1379 C C . ASP A 1 181 ? -20.261 -25.901 25.902 1.00 65.25 181 ASP A C 1
ATOM 1381 O O . ASP A 1 181 ? -20.526 -26.949 26.487 1.00 65.25 181 ASP A O 1
ATOM 1385 N N . GLY A 1 182 ? -19.684 -24.879 26.547 1.00 59.81 182 GLY A N 1
ATOM 1386 C CA . GLY A 1 182 ? -19.295 -24.914 27.961 1.00 59.81 182 GLY A CA 1
ATOM 1387 C C . GLY A 1 182 ? -20.374 -24.486 28.963 1.00 59.81 182 GLY A C 1
ATOM 1388 O O . GLY A 1 182 ? -20.153 -24.643 30.164 1.00 59.81 182 GLY A O 1
ATOM 1389 N N . HIS A 1 183 ? -21.516 -23.935 28.522 1.00 56.62 183 HIS A N 1
ATOM 1390 C CA . HIS A 1 183 ? -22.505 -23.347 29.443 1.00 56.62 183 HIS A CA 1
ATOM 1391 C C . HIS A 1 183 ? -23.852 -24.086 29.538 1.00 56.62 183 HIS A C 1
ATOM 1393 O O . HIS A 1 183 ? -24.653 -23.753 30.408 1.00 56.62 183 HIS A O 1
ATOM 1399 N N . ASP A 1 184 ? -24.082 -25.132 28.738 1.00 56.75 184 ASP A N 1
ATOM 1400 C CA . ASP A 1 184 ? -25.390 -25.811 28.663 1.00 56.75 184 ASP A CA 1
ATOM 1401 C C . ASP A 1 184 ? -25.554 -27.029 29.600 1.00 56.75 184 ASP A C 1
ATOM 1403 O O . ASP A 1 184 ? -26.514 -27.791 29.496 1.00 56.75 184 ASP A O 1
ATOM 1407 N N . SER A 1 185 ? -24.655 -27.218 30.573 1.00 54.91 185 SER A N 1
ATOM 1408 C CA . SER A 1 185 ? -24.729 -28.327 31.543 1.00 54.91 185 SER A CA 1
ATOM 1409 C C . SER A 1 185 ? -25.252 -27.944 32.937 1.00 54.91 185 SER A C 1
ATOM 1411 O O . SER A 1 185 ? -25.058 -28.701 33.886 1.00 54.91 185 SER A O 1
ATOM 1413 N N . SER A 1 186 ? -25.949 -26.812 33.096 1.00 52.69 186 SER A N 1
ATOM 1414 C CA . SER A 1 186 ? -26.582 -26.440 34.373 1.00 52.69 186 SER A CA 1
ATOM 1415 C C . SER A 1 186 ? -28.076 -26.138 34.237 1.00 52.69 186 SER A C 1
ATOM 1417 O O . SER A 1 186 ? -28.489 -24.993 34.090 1.00 52.69 186 SER A O 1
ATOM 1419 N N . GLY A 1 187 ? -28.885 -27.181 34.433 1.00 45.66 187 GLY A N 1
ATOM 1420 C CA . GLY A 1 187 ? -30.072 -27.066 35.282 1.00 45.66 187 GLY A CA 1
ATOM 1421 C C . GLY A 1 187 ? -31.351 -26.535 34.638 1.00 45.66 187 GLY A C 1
ATOM 1422 O O . GLY A 1 187 ? -31.800 -25.429 34.926 1.00 45.66 187 GLY A O 1
ATOM 1423 N N . TYR A 1 188 ? -32.042 -27.413 33.912 1.00 50.44 188 TYR A N 1
ATOM 1424 C CA . TYR A 1 188 ? -33.503 -27.396 33.885 1.00 50.44 188 TYR A CA 1
ATOM 1425 C C . TYR A 1 188 ? -34.032 -27.809 35.266 1.00 50.44 188 TYR A C 1
ATOM 1427 O O . TYR A 1 188 ? -33.811 -28.941 35.683 1.00 50.44 188 TYR A O 1
ATOM 1435 N N . GLN A 1 189 ? -34.738 -26.905 35.947 1.00 46.09 189 GLN A N 1
ATOM 1436 C CA . GLN A 1 189 ? -36.063 -27.115 36.554 1.00 46.09 189 GLN A CA 1
ATOM 1437 C C . GLN A 1 189 ? -36.311 -26.059 37.635 1.00 46.09 189 GLN A C 1
ATOM 1439 O O . GLN A 1 189 ? -35.781 -26.151 38.735 1.00 46.09 189 GLN A O 1
ATOM 1444 N N . SER A 1 190 ? -37.206 -25.111 37.359 1.00 45.41 190 SER A N 1
ATOM 1445 C CA . SER A 1 190 ? -38.267 -24.787 38.316 1.00 45.41 190 SER A CA 1
ATOM 1446 C C . SER A 1 190 ? -39.348 -23.966 37.624 1.00 45.41 190 SER A C 1
ATOM 1448 O O . SER A 1 190 ? -39.167 -22.792 37.301 1.00 45.41 190 SER A O 1
ATOM 1450 N N . GLY A 1 191 ? -40.474 -24.624 37.353 1.00 53.25 191 GLY A N 1
ATOM 1451 C CA . GLY A 1 191 ? -41.708 -23.967 36.964 1.00 53.25 191 GLY A CA 1
ATOM 1452 C C . GLY A 1 191 ? -42.320 -23.268 38.173 1.00 53.25 191 GLY A C 1
ATOM 1453 O O . GLY A 1 191 ? -42.481 -23.864 39.234 1.00 53.25 191 GLY A O 1
ATOM 1454 N N . SER A 1 192 ? -42.691 -22.006 37.999 1.00 48.00 192 SER A N 1
ATOM 1455 C CA . SER A 1 192 ? -43.488 -21.266 38.969 1.00 48.00 192 SER A CA 1
ATOM 1456 C C . SER A 1 192 ? -44.410 -20.316 38.219 1.00 48.00 192 SER A C 1
ATOM 1458 O O . SER A 1 192 ? -43.991 -19.326 37.620 1.00 48.00 192 SER A O 1
ATOM 1460 N N . HIS A 1 193 ? -45.685 -20.692 38.213 1.00 57.00 193 HIS A N 1
ATOM 1461 C CA . HIS A 1 193 ? -46.805 -19.883 37.773 1.00 57.00 193 HIS A CA 1
ATOM 1462 C C . HIS A 1 193 ? -46.888 -18.597 38.604 1.00 57.00 193 HIS A C 1
ATOM 1464 O O . HIS A 1 193 ? -47.128 -18.657 39.808 1.00 57.00 193 HIS A O 1
ATOM 1470 N N . ALA A 1 194 ? -46.803 -17.432 37.959 1.00 47.09 194 ALA A N 1
ATOM 1471 C CA . ALA A 1 194 ? -47.180 -16.168 38.581 1.00 47.09 194 ALA A CA 1
ATOM 1472 C C . ALA A 1 194 ? -48.000 -15.297 37.620 1.00 47.09 194 ALA A C 1
ATOM 1474 O O . ALA A 1 194 ? -47.533 -14.841 36.580 1.00 47.09 194 ALA A O 1
ATOM 1475 N N . ARG A 1 195 ? -49.265 -15.134 38.023 1.00 48.25 195 ARG A N 1
ATOM 1476 C CA . ARG A 1 195 ? -50.292 -14.166 37.619 1.00 48.25 195 ARG A CA 1
ATOM 1477 C C . ARG A 1 195 ? -49.790 -12.916 36.887 1.00 48.25 195 ARG A C 1
ATOM 1479 O O . ARG A 1 195 ? -48.972 -12.159 37.398 1.00 48.25 195 ARG A O 1
ATOM 1486 N N . ALA A 1 196 ? -50.441 -12.652 35.756 1.00 47.00 196 ALA A N 1
ATOM 1487 C CA . ALA A 1 196 ? -50.408 -11.389 35.039 1.00 47.00 196 ALA A CA 1
ATOM 1488 C C . ALA A 1 196 ? -50.946 -10.240 35.912 1.00 47.00 196 ALA A C 1
ATOM 1490 O O . ALA A 1 196 ? -52.145 -10.151 36.178 1.00 47.00 196 ALA A O 1
ATOM 1491 N N . HIS A 1 197 ? -50.043 -9.357 36.335 1.00 46.66 197 HIS A N 1
ATOM 1492 C CA . HIS A 1 197 ? -50.375 -7.990 36.722 1.00 46.66 197 HIS A CA 1
ATOM 1493 C C . HIS A 1 197 ? -50.427 -7.125 35.450 1.00 46.66 197 HIS A C 1
ATOM 1495 O O . HIS A 1 197 ? -49.501 -7.211 34.639 1.00 46.66 197 HIS A O 1
ATOM 1501 N N . PRO A 1 198 ? -51.461 -6.288 35.248 1.00 48.44 198 PRO A N 1
ATOM 1502 C CA . PRO A 1 198 ? -51.457 -5.295 34.182 1.00 48.44 198 PRO A CA 1
ATOM 1503 C C . PRO A 1 198 ? -50.388 -4.246 34.508 1.00 48.44 198 PRO A C 1
ATOM 1505 O O . PRO A 1 198 ? -50.554 -3.423 35.407 1.00 48.44 198 PRO A O 1
ATOM 1508 N N . ALA A 1 199 ? -49.254 -4.342 33.816 1.00 46.06 199 ALA A N 1
ATOM 1509 C CA . ALA A 1 199 ? -48.181 -3.367 33.888 1.00 46.06 199 ALA A CA 1
ATOM 1510 C C . ALA A 1 199 ? -48.685 -2.024 33.350 1.00 46.06 199 ALA A C 1
ATOM 1512 O O . ALA A 1 199 ? -49.236 -1.937 32.254 1.00 46.06 199 ALA A O 1
ATOM 1513 N N . THR A 1 200 ? -48.497 -0.989 34.154 1.00 54.56 200 THR A N 1
ATOM 1514 C CA . THR A 1 200 ? -48.688 0.409 33.798 1.00 54.56 200 THR A CA 1
ATOM 1515 C C . THR A 1 200 ? -47.818 0.778 32.586 1.00 54.56 200 THR A C 1
ATOM 1517 O O . THR A 1 200 ? -46.630 0.465 32.518 1.00 54.56 200 THR A O 1
ATOM 1520 N N . ASP A 1 201 ? -48.431 1.463 31.621 1.00 54.28 201 ASP A N 1
ATOM 1521 C CA . ASP A 1 201 ? -47.938 1.768 30.263 1.00 54.28 201 ASP A CA 1
ATOM 1522 C C . ASP A 1 201 ? -46.656 2.640 30.211 1.00 54.28 201 ASP A C 1
ATOM 1524 O O . ASP A 1 201 ? -46.038 2.815 29.166 1.00 54.28 201 ASP A O 1
ATOM 1528 N N . HIS A 1 202 ? -46.172 3.135 31.356 1.00 54.19 202 HIS A N 1
ATOM 1529 C CA . HIS A 1 202 ? -44.919 3.897 31.457 1.00 54.19 202 HIS A CA 1
ATOM 1530 C C . HIS A 1 202 ? -43.659 3.031 31.601 1.00 54.19 202 HIS A C 1
ATOM 1532 O O . HIS A 1 202 ? -42.548 3.553 31.611 1.00 54.19 202 HIS A O 1
ATOM 1538 N N . GLN A 1 203 ? -43.809 1.705 31.682 1.00 51.12 203 GLN A N 1
ATOM 1539 C CA . GLN A 1 203 ? -42.696 0.755 31.751 1.00 51.12 203 GLN A CA 1
ATOM 1540 C C . GLN A 1 203 ? -42.522 -0.058 30.464 1.00 51.12 203 GLN A C 1
ATOM 1542 O O . GLN A 1 203 ? -41.937 -1.146 30.489 1.00 51.12 203 GLN A O 1
ATOM 1547 N N . ARG A 1 204 ? -42.973 0.475 29.316 1.00 51.31 204 ARG A N 1
ATOM 1548 C CA . ARG A 1 204 ? -42.578 0.004 27.979 1.00 51.31 204 ARG A CA 1
ATOM 1549 C C . ARG A 1 204 ? -41.096 0.332 27.745 1.00 51.31 204 ARG A C 1
ATOM 1551 O O . ARG A 1 204 ? -40.718 1.225 27.003 1.00 51.31 204 ARG A O 1
ATOM 1558 N N . LYS A 1 205 ? -40.289 -0.426 28.489 1.00 54.31 205 LYS A N 1
ATOM 1559 C CA . LYS A 1 205 ? -38.863 -0.703 28.416 1.00 54.31 205 LYS A CA 1
ATOM 1560 C C . LYS A 1 205 ? -38.255 -0.191 27.119 1.00 54.31 205 LYS A C 1
ATOM 1562 O O . LYS A 1 205 ? -38.449 -0.804 26.069 1.00 54.31 205 LYS A O 1
ATOM 1567 N N . HIS A 1 206 ? -37.448 0.860 27.242 1.00 67.38 206 HIS A N 1
ATOM 1568 C CA . HIS A 1 206 ? -36.371 1.162 26.309 1.00 67.38 206 HIS A CA 1
ATOM 1569 C C . HIS A 1 206 ? -35.497 -0.089 26.198 1.00 67.38 206 HIS A C 1
ATOM 1571 O O . HIS A 1 206 ? -34.633 -0.353 27.035 1.00 67.38 206 HIS A O 1
ATOM 1577 N N . ARG A 1 207 ? -35.811 -0.942 25.224 1.00 81.75 207 ARG A N 1
ATOM 1578 C CA . ARG A 1 207 ? -35.071 -2.171 24.978 1.00 81.75 207 ARG A CA 1
ATOM 1579 C C . ARG A 1 207 ? -33.706 -1.735 24.467 1.00 81.75 207 ARG A C 1
ATOM 1581 O O . ARG A 1 207 ? -33.633 -1.091 23.424 1.00 81.75 207 ARG A O 1
ATOM 1588 N N . ALA A 1 208 ? -32.661 -2.026 25.236 1.00 88.44 208 ALA A N 1
ATOM 1589 C CA . ALA A 1 208 ? -31.301 -1.692 24.848 1.00 88.44 208 ALA A CA 1
ATOM 1590 C C . ALA A 1 208 ? -31.005 -2.263 23.453 1.00 88.44 208 ALA A C 1
ATOM 1592 O O . ALA A 1 208 ? -31.388 -3.397 23.140 1.00 88.44 208 ALA A O 1
ATOM 1593 N N . VAL A 1 209 ? -30.360 -1.459 22.613 1.00 93.12 209 VAL A N 1
ATOM 1594 C CA . VAL A 1 209 ? -29.954 -1.860 21.266 1.00 93.12 209 VAL A CA 1
ATOM 1595 C C . VAL A 1 209 ? -28.538 -2.412 21.365 1.00 93.12 209 VAL A C 1
ATOM 1597 O O . VAL A 1 209 ? -27.618 -1.690 21.741 1.00 93.12 209 VAL A O 1
ATOM 1600 N N . ILE A 1 210 ? -28.359 -3.699 21.060 1.00 92.94 210 ILE A N 1
ATOM 1601 C CA . ILE A 1 210 ? -27.040 -4.341 21.070 1.00 92.94 210 ILE A CA 1
ATOM 1602 C C . ILE A 1 210 ? -26.356 -4.061 19.734 1.00 92.94 210 ILE A C 1
ATOM 1604 O O . ILE A 1 210 ? -26.834 -4.485 18.682 1.00 92.94 210 ILE A O 1
ATOM 1608 N N . GLN A 1 211 ? -25.220 -3.373 19.775 1.00 95.19 211 GLN A N 1
ATOM 1609 C CA . GLN A 1 211 ? -24.414 -3.061 18.603 1.00 95.19 211 GLN A CA 1
ATOM 1610 C C . GLN A 1 211 ? -23.053 -3.753 18.699 1.00 95.19 211 GLN A C 1
ATOM 1612 O O . GLN A 1 211 ? -22.276 -3.505 19.619 1.00 95.19 211 GLN A O 1
ATOM 1617 N N . LYS A 1 212 ? -22.721 -4.582 17.702 1.00 93.25 212 LYS A N 1
ATOM 1618 C CA . LYS A 1 212 ? -21.364 -5.124 17.539 1.00 93.25 212 LYS A CA 1
ATOM 1619 C C . LYS A 1 212 ? -20.430 -4.021 17.041 1.00 93.25 212 LYS A C 1
ATOM 1621 O O . LYS A 1 212 ? -20.683 -3.396 16.004 1.00 93.25 212 LYS A O 1
ATOM 1626 N N . VAL A 1 213 ? -19.352 -3.776 17.776 1.00 92.75 213 VAL A N 1
ATOM 1627 C CA . VAL A 1 213 ? -18.322 -2.786 17.453 1.00 92.75 213 VAL A CA 1
ATOM 1628 C C . VAL A 1 213 ? -16.968 -3.474 17.428 1.00 92.75 213 VAL A C 1
ATOM 1630 O O . VAL A 1 213 ? -16.566 -4.122 18.387 1.00 92.75 213 VAL A O 1
ATOM 1633 N N . ASN A 1 214 ? -16.254 -3.327 16.314 1.00 89.94 214 ASN A N 1
ATOM 1634 C CA . ASN A 1 214 ? -14.876 -3.787 16.215 1.00 89.94 214 ASN A CA 1
ATOM 1635 C C . ASN A 1 214 ? -13.966 -2.701 16.787 1.00 89.94 214 ASN A C 1
ATOM 1637 O O . ASN A 1 214 ? -13.902 -1.599 16.233 1.00 89.94 214 ASN A O 1
ATOM 1641 N N . LEU A 1 215 ? -13.262 -3.008 17.863 1.00 89.50 215 LEU A N 1
ATOM 1642 C CA . LEU A 1 215 ? -12.245 -2.154 18.468 1.00 89.50 215 LEU A CA 1
ATOM 1643 C C . LEU A 1 215 ? -10.865 -2.726 18.140 1.00 89.50 215 LEU A C 1
ATOM 1645 O O . LEU A 1 215 ? -10.738 -3.927 17.910 1.00 89.50 215 LEU A O 1
ATOM 1649 N N . ASN A 1 216 ? -9.838 -1.888 18.042 1.00 89.31 216 ASN A N 1
ATOM 1650 C CA . ASN A 1 216 ? -8.470 -2.405 17.986 1.00 89.31 216 ASN A CA 1
ATOM 1651 C C . ASN A 1 216 ? -8.089 -2.991 19.364 1.00 89.31 216 ASN A C 1
ATOM 1653 O O . ASN A 1 216 ? -8.754 -2.716 20.366 1.00 89.31 216 ASN A O 1
ATOM 1657 N N . ALA A 1 217 ? -7.045 -3.820 19.416 1.00 84.50 217 ALA A N 1
ATOM 1658 C CA . ALA A 1 217 ? -6.648 -4.511 20.644 1.00 84.50 217 ALA A CA 1
ATOM 1659 C C . ALA A 1 217 ? -6.390 -3.546 21.817 1.00 84.50 217 ALA A C 1
ATOM 1661 O O . ALA A 1 217 ? -6.885 -3.784 22.913 1.00 84.50 217 ALA A O 1
ATOM 1662 N N . ALA A 1 218 ? -5.710 -2.424 21.562 1.00 82.44 218 ALA A N 1
ATOM 1663 C CA . ALA A 1 218 ? -5.413 -1.415 22.579 1.00 82.44 218 ALA A CA 1
ATOM 1664 C C . ALA A 1 218 ? -6.680 -0.733 23.128 1.00 82.44 218 ALA A C 1
ATOM 1666 O O . ALA A 1 218 ? -6.825 -0.568 24.333 1.00 82.44 218 ALA A O 1
ATOM 1667 N N . GLN A 1 219 ? -7.630 -0.379 22.259 1.00 88.56 219 GLN A N 1
ATOM 1668 C CA . GLN A 1 219 ? -8.924 0.186 22.647 1.00 88.56 219 GLN A CA 1
ATOM 1669 C C . GLN A 1 219 ? -9.717 -0.793 23.500 1.00 88.56 219 GLN A C 1
ATOM 1671 O O . GLN A 1 219 ? -10.303 -0.382 24.493 1.00 88.56 219 GLN A O 1
ATOM 1676 N N . ALA A 1 220 ? -9.767 -2.064 23.091 1.00 90.75 220 ALA A N 1
ATOM 1677 C CA . ALA A 1 220 ? -10.485 -3.094 23.825 1.00 90.75 220 ALA A CA 1
ATOM 1678 C C . ALA A 1 220 ? -9.866 -3.310 25.212 1.00 90.75 220 ALA A C 1
ATOM 1680 O O . ALA A 1 220 ? -10.599 -3.315 26.191 1.00 90.75 220 ALA A O 1
ATOM 1681 N N . GLU A 1 221 ? -8.537 -3.398 25.300 1.00 89.94 221 GLU A N 1
ATOM 1682 C CA . GLU A 1 221 ? -7.814 -3.543 26.566 1.00 89.94 221 GLU A CA 1
ATOM 1683 C C . GLU A 1 221 ? -8.032 -2.342 27.495 1.00 89.94 221 GLU A C 1
ATOM 1685 O O . GLU A 1 221 ? -8.354 -2.523 28.667 1.00 89.94 221 GLU A O 1
ATOM 1690 N N . LEU A 1 222 ? -7.937 -1.114 26.977 1.00 87.94 222 LEU A N 1
ATOM 1691 C CA . LEU A 1 222 ? -8.221 0.093 27.756 1.00 87.94 222 LEU A CA 1
ATOM 1692 C C . LEU A 1 222 ? -9.672 0.132 28.244 1.00 87.94 222 LEU A C 1
ATOM 1694 O O . LEU A 1 222 ? -9.937 0.557 29.369 1.00 87.94 222 LEU A O 1
ATOM 1698 N N . LEU A 1 223 ? -10.620 -0.317 27.418 1.00 91.19 223 LEU A N 1
ATOM 1699 C CA . LEU A 1 223 ? -12.021 -0.418 27.817 1.00 91.19 223 LEU A CA 1
ATOM 1700 C C . LEU A 1 223 ? -12.239 -1.471 28.901 1.00 91.19 223 LEU A C 1
ATOM 1702 O O . LEU A 1 223 ? -13.010 -1.221 29.826 1.00 91.19 223 LEU A O 1
ATOM 1706 N N . ASP A 1 224 ? -11.557 -2.609 28.798 1.00 90.56 224 ASP A N 1
ATOM 1707 C CA . ASP A 1 224 ? -11.610 -3.684 29.785 1.00 90.56 224 ASP A CA 1
ATOM 1708 C C . ASP A 1 224 ? -11.022 -3.194 31.130 1.00 90.56 224 ASP A C 1
ATOM 1710 O O . ASP A 1 224 ? -11.677 -3.320 32.166 1.00 90.56 224 ASP A O 1
ATOM 1714 N N . GLN A 1 225 ? -9.869 -2.508 31.115 1.00 89.19 225 GLN A N 1
ATOM 1715 C CA . GLN A 1 225 ? -9.261 -1.887 32.305 1.00 89.19 225 GLN A CA 1
ATOM 1716 C C . GLN A 1 225 ? -10.156 -0.807 32.931 1.00 89.19 225 GLN A C 1
ATOM 1718 O O . GLN A 1 225 ? -10.272 -0.706 34.155 1.00 89.19 225 GLN A O 1
ATOM 1723 N N . LEU A 1 226 ? -10.803 0.023 32.105 1.00 89.00 226 LEU A N 1
ATOM 1724 C CA . LEU A 1 226 ? -11.712 1.060 32.588 1.00 89.00 226 LEU A CA 1
ATOM 1725 C C . LEU A 1 226 ? -12.957 0.444 33.237 1.00 89.00 226 LEU A C 1
ATOM 1727 O O . LEU A 1 226 ? -13.377 0.894 34.303 1.00 89.00 226 LEU A O 1
ATOM 1731 N N . ALA A 1 227 ? -13.527 -0.591 32.618 1.00 92.31 227 ALA A N 1
ATOM 1732 C CA . ALA A 1 227 ? -14.671 -1.323 33.148 1.00 92.31 227 ALA A CA 1
ATOM 1733 C C . ALA A 1 227 ? -14.343 -1.978 34.499 1.00 92.31 227 ALA A C 1
ATOM 1735 O O . ALA A 1 227 ? -15.101 -1.813 35.457 1.00 92.31 227 ALA A O 1
ATOM 1736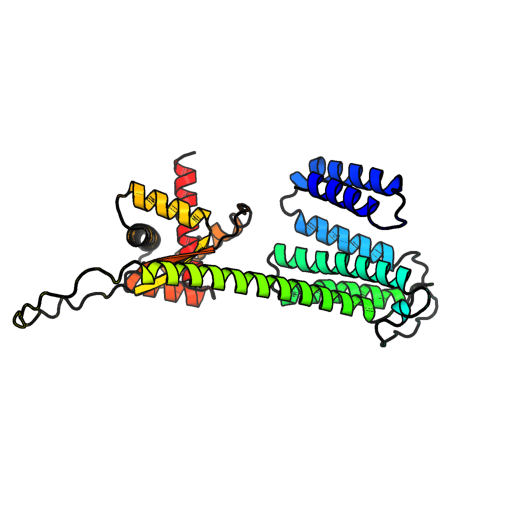 N N . GLU A 1 228 ? -13.174 -2.618 34.604 1.00 93.38 228 GLU A N 1
ATOM 1737 C CA . GLU A 1 228 ? -12.657 -3.187 35.851 1.00 93.38 228 GLU A CA 1
ATOM 1738 C C . GLU A 1 228 ? -12.498 -2.115 36.939 1.00 93.38 228 GLU A C 1
ATOM 1740 O O . GLU A 1 228 ? -13.038 -2.258 38.038 1.00 93.38 228 GLU A O 1
ATOM 1745 N N . LYS A 1 229 ? -11.840 -0.990 36.621 1.00 91.12 229 LYS A N 1
ATOM 1746 C CA . LYS A 1 229 ? -11.637 0.128 37.558 1.00 91.12 229 LYS A CA 1
ATOM 1747 C C . LYS A 1 229 ? -12.954 0.730 38.051 1.00 91.12 229 LYS A C 1
ATOM 1749 O O . LYS A 1 229 ? -13.049 1.156 39.201 1.00 91.12 229 LYS A O 1
ATOM 1754 N N . MET A 1 230 ? -13.962 0.785 37.185 1.00 90.88 230 MET A N 1
ATOM 1755 C CA . MET A 1 230 ? -15.298 1.287 37.509 1.00 90.88 230 MET A CA 1
ATOM 1756 C C . MET A 1 230 ? -16.193 0.240 38.190 1.00 90.88 230 MET A C 1
ATOM 1758 O O . MET A 1 230 ? -17.284 0.601 38.623 1.00 90.88 230 MET A O 1
ATOM 1762 N N . GLN A 1 231 ? -15.756 -1.023 38.287 1.00 95.62 231 GLN A N 1
ATOM 1763 C CA . GLN A 1 231 ? -16.555 -2.165 38.752 1.00 95.62 231 GLN A CA 1
ATOM 1764 C C . GLN A 1 231 ? -17.882 -2.321 37.988 1.00 95.62 231 GLN A C 1
ATOM 1766 O O . GLN A 1 231 ? -18.925 -2.618 38.571 1.00 95.62 231 GLN A O 1
ATOM 1771 N N . VAL A 1 232 ? -17.852 -2.106 36.671 1.00 93.94 232 VAL A N 1
ATOM 1772 C CA . VAL A 1 232 ? -19.017 -2.246 35.782 1.00 93.94 232 VAL A CA 1
ATOM 1773 C C . VAL A 1 232 ? -18.686 -3.130 34.584 1.00 93.94 232 VAL A C 1
ATOM 1775 O O . VAL A 1 232 ? -17.529 -3.437 34.317 1.00 93.94 232 VAL A O 1
ATOM 1778 N N . SER A 1 233 ? -19.703 -3.543 33.828 1.00 94.81 233 SER A N 1
ATOM 1779 C CA . SER A 1 233 ? -19.475 -4.272 32.575 1.00 94.81 233 SER A CA 1
ATOM 1780 C C . SER A 1 233 ? -18.847 -3.375 31.496 1.00 94.81 233 SER A C 1
ATOM 1782 O O . SER A 1 233 ? -19.084 -2.166 31.461 1.00 94.81 233 SER A O 1
ATOM 1784 N N . VAL A 1 234 ? -18.114 -3.969 30.545 1.00 91.88 234 VAL A N 1
ATOM 1785 C CA . VAL A 1 234 ? -17.534 -3.264 29.378 1.00 91.88 234 VAL A CA 1
ATOM 1786 C C . VAL A 1 234 ? -18.604 -2.517 28.582 1.00 91.88 234 VAL A C 1
ATOM 1788 O O . VAL A 1 234 ? -18.392 -1.392 28.122 1.00 91.88 234 VAL A O 1
ATOM 1791 N N . SER A 1 235 ? -19.790 -3.117 28.459 1.00 93.12 235 SER A N 1
ATOM 1792 C CA . SER A 1 235 ? -20.924 -2.479 27.803 1.00 93.12 235 SER A CA 1
ATOM 1793 C C . SER A 1 235 ? -21.422 -1.256 28.573 1.00 93.12 235 SER A C 1
ATOM 1795 O O . SER A 1 235 ? -21.804 -0.269 27.948 1.00 93.12 235 SER A O 1
ATOM 1797 N N . GLU A 1 236 ? -21.446 -1.297 29.905 1.00 93.62 236 GLU A N 1
ATOM 1798 C CA . GLU A 1 236 ? -21.856 -0.154 30.721 1.00 93.62 236 GLU A CA 1
ATOM 1799 C C . GLU A 1 236 ? -20.803 0.960 30.698 1.00 93.62 236 GLU A C 1
ATOM 1801 O O . GLU A 1 236 ? -21.163 2.128 30.548 1.00 93.62 236 GLU A O 1
ATOM 1806 N N . ALA A 1 237 ? -19.512 0.617 30.764 1.00 91.88 237 ALA A N 1
ATOM 1807 C CA . ALA A 1 237 ? -18.420 1.575 30.600 1.00 91.88 237 ALA A CA 1
ATOM 1808 C C . ALA A 1 237 ? -18.498 2.271 29.230 1.00 91.88 237 ALA A C 1
ATOM 1810 O O . ALA A 1 237 ? -18.538 3.499 29.163 1.00 91.88 237 ALA A O 1
ATOM 1811 N N . SER A 1 238 ? -18.647 1.497 28.146 1.00 92.88 238 SER A N 1
ATOM 1812 C CA . SER A 1 238 ? -18.869 2.023 26.788 1.00 92.88 238 SER A CA 1
ATOM 1813 C C . SER A 1 238 ? -20.061 2.976 26.735 1.00 92.88 238 SER A C 1
ATOM 1815 O O . SER A 1 238 ? -19.982 4.056 26.153 1.00 92.88 238 SER A O 1
ATOM 1817 N N . ARG A 1 239 ? -21.178 2.587 27.362 1.00 93.44 239 ARG A N 1
ATOM 1818 C CA . ARG A 1 239 ? -22.407 3.380 27.390 1.00 93.44 239 ARG A CA 1
ATOM 1819 C C . ARG A 1 239 ? -2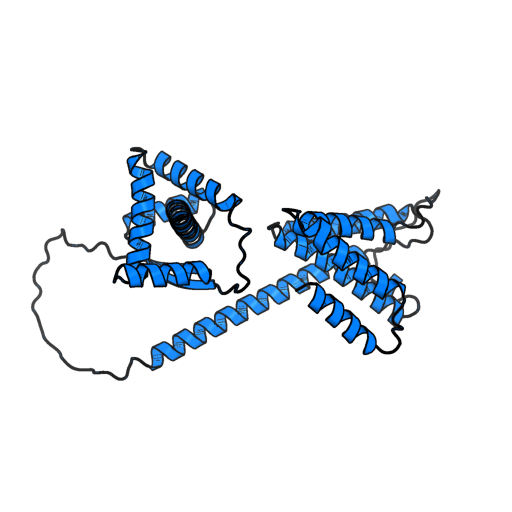2.208 4.708 28.112 1.00 93.44 239 ARG A C 1
ATOM 1821 O O . ARG A 1 239 ? -22.703 5.720 27.623 1.00 93.44 239 ARG A O 1
ATOM 1828 N N . LYS A 1 240 ? -21.477 4.714 29.232 1.00 93.12 240 LYS A N 1
ATOM 1829 C CA . LYS A 1 240 ? -21.138 5.934 29.979 1.00 93.12 240 LYS A CA 1
ATOM 1830 C C . LYS A 1 240 ? -20.244 6.863 29.161 1.00 93.12 240 LYS A C 1
ATOM 1832 O O . LYS A 1 240 ? -20.554 8.044 29.099 1.00 93.12 240 LYS A O 1
ATOM 1837 N N . ILE A 1 241 ? -19.228 6.334 28.475 1.00 91.44 241 ILE A N 1
ATOM 1838 C CA . ILE A 1 241 ? -18.338 7.118 27.595 1.00 91.44 241 ILE A CA 1
ATOM 1839 C C . ILE A 1 241 ? -19.116 7.748 26.432 1.00 91.44 241 ILE A C 1
ATOM 1841 O O . ILE A 1 241 ? -18.975 8.933 26.139 1.00 91.44 241 ILE A O 1
ATOM 1845 N N . ILE A 1 242 ? -19.953 6.958 25.754 1.00 93.12 242 ILE A N 1
ATOM 1846 C CA . ILE A 1 242 ? -20.759 7.444 24.626 1.00 93.12 242 ILE A CA 1
ATOM 1847 C C . ILE A 1 242 ? -21.776 8.478 25.116 1.00 93.12 242 ILE A C 1
ATOM 1849 O O . ILE A 1 242 ? -21.922 9.527 24.495 1.00 93.12 242 ILE A O 1
ATOM 1853 N N . GLY A 1 243 ? -22.438 8.208 26.243 1.00 92.69 243 GLY A N 1
ATOM 1854 C CA . GLY A 1 243 ? -23.375 9.138 26.866 1.00 92.69 243 GLY A CA 1
ATOM 1855 C C . GLY A 1 243 ? -22.715 10.457 27.247 1.00 92.69 243 GLY A C 1
ATOM 1856 O O . GLY A 1 243 ? -23.221 11.505 26.868 1.00 92.69 243 GLY A O 1
ATOM 1857 N N . SER A 1 244 ? -21.547 10.427 27.899 1.00 89.81 244 SER A N 1
ATOM 1858 C CA . SER A 1 244 ? -20.824 11.650 28.258 1.00 89.81 244 SER A CA 1
ATOM 1859 C C . SER A 1 244 ? -20.391 12.444 27.029 1.00 89.81 244 SER A C 1
ATOM 1861 O O . SER A 1 244 ? -20.502 13.662 27.040 1.00 89.81 244 SER A O 1
ATOM 1863 N N . ALA A 1 245 ? -19.962 11.776 25.953 1.00 87.69 245 ALA A N 1
ATOM 1864 C CA . ALA A 1 245 ? -19.581 12.451 24.714 1.00 87.69 245 ALA A CA 1
ATOM 1865 C C . ALA A 1 245 ? -20.777 13.119 24.009 1.00 87.69 245 ALA A C 1
ATOM 1867 O O . ALA A 1 245 ? -20.639 14.221 23.474 1.00 87.69 245 ALA A O 1
ATOM 1868 N N . ILE A 1 246 ? -21.948 12.470 24.011 1.00 88.75 246 ILE A N 1
ATOM 1869 C CA . ILE A 1 246 ? -23.189 13.038 23.461 1.00 88.75 246 ILE A CA 1
ATOM 1870 C C . ILE A 1 246 ? -23.676 14.197 24.342 1.00 88.75 246 ILE A C 1
ATOM 1872 O O . ILE A 1 246 ? -24.004 15.262 23.824 1.00 88.75 246 ILE A O 1
ATOM 1876 N N . GLU A 1 247 ? -23.678 14.029 25.667 1.00 88.69 247 GLU A N 1
ATOM 1877 C CA . GLU A 1 247 ? -24.065 15.082 26.609 1.00 88.69 247 GLU A CA 1
ATOM 1878 C C . GLU A 1 247 ? -23.138 16.298 26.542 1.00 88.69 247 GLU A C 1
ATOM 1880 O O . GLU A 1 247 ? -23.625 17.423 26.552 1.00 88.69 247 GLU A O 1
ATOM 1885 N N . GLU A 1 248 ? -21.820 16.102 26.471 1.00 86.12 248 GLU A N 1
ATOM 1886 C CA . GLU A 1 248 ? -20.841 17.187 26.337 1.00 86.12 248 GLU A CA 1
ATOM 1887 C C . GLU A 1 248 ? -21.104 17.992 25.060 1.00 86.12 248 GLU A C 1
ATOM 1889 O O . GLU A 1 248 ? -21.188 19.219 25.109 1.00 86.12 248 GLU A O 1
ATOM 1894 N N . ALA A 1 249 ? -21.351 17.307 23.938 1.00 81.44 249 ALA A N 1
ATOM 1895 C CA . ALA A 1 249 ? -21.736 17.966 22.695 1.00 81.44 249 ALA A CA 1
ATOM 1896 C C . ALA A 1 249 ? -23.094 18.690 22.792 1.00 81.44 249 ALA A C 1
ATOM 1898 O O . ALA A 1 249 ? -23.284 19.706 22.126 1.00 81.44 249 ALA A O 1
ATOM 1899 N N . GLY A 1 250 ? -24.024 18.193 23.617 1.00 81.81 250 GLY A N 1
ATOM 1900 C CA . GLY A 1 250 ? -25.363 18.772 23.807 1.00 81.81 250 GLY A CA 1
ATOM 1901 C C . GLY A 1 250 ? -25.412 19.944 24.770 1.00 81.81 250 GLY A C 1
ATOM 1902 O O . GLY A 1 250 ? -26.160 20.892 24.553 1.00 81.81 250 GLY A O 1
ATOM 1903 N N . ARG A 1 251 ? -24.583 19.952 25.815 1.00 81.50 251 ARG A N 1
ATOM 1904 C CA . ARG A 1 251 ? -24.524 21.071 26.771 1.00 81.50 251 ARG A CA 1
ATOM 1905 C C . ARG A 1 251 ? -24.035 22.356 26.118 1.00 81.50 251 ARG A C 1
ATOM 1907 O O . ARG A 1 251 ? -24.472 23.438 26.496 1.00 81.50 251 ARG A O 1
ATOM 1914 N N . GLU A 1 252 ? -23.164 22.245 25.125 1.00 74.25 252 GLU A N 1
ATOM 1915 C CA . GLU A 1 252 ? -22.681 23.397 24.369 1.00 74.25 252 GLU A CA 1
ATOM 1916 C C . GLU A 1 252 ? -23.670 23.860 23.292 1.00 74.25 252 GLU A C 1
ATOM 1918 O O . GLU A 1 252 ? -23.428 24.875 22.634 1.00 74.25 252 GLU A O 1
ATOM 1923 N N . THR A 1 253 ? -24.752 23.115 23.032 1.00 62.38 253 THR A N 1
ATOM 1924 C CA . THR A 1 253 ? -25.587 23.332 21.848 1.00 62.38 253 THR A CA 1
ATOM 1925 C C . THR A 1 253 ? -27.025 22.829 22.044 1.00 62.38 253 THR A C 1
ATOM 1927 O O . THR A 1 253 ? -27.289 21.634 22.019 1.00 62.38 253 THR A O 1
ATOM 1930 N N . GLN A 1 254 ? -27.990 23.753 22.161 1.00 73.62 254 GLN A N 1
ATOM 1931 C CA . GLN A 1 254 ? -29.425 23.426 22.291 1.00 73.62 254 GLN A CA 1
ATOM 1932 C C . GLN A 1 254 ? -30.085 22.932 20.986 1.00 73.62 254 GLN A C 1
ATOM 1934 O O . GLN A 1 254 ? -31.227 22.483 21.018 1.00 73.62 254 GLN A O 1
ATOM 1939 N N . ASN A 1 255 ? -29.399 23.027 19.842 1.00 71.25 255 ASN A N 1
ATOM 1940 C CA . ASN A 1 255 ? -29.916 22.624 18.534 1.00 71.25 255 ASN A CA 1
ATOM 1941 C C . ASN A 1 255 ? -29.378 21.229 18.128 1.00 71.25 255 ASN A C 1
ATOM 1943 O O . ASN A 1 255 ? -28.159 21.094 17.982 1.00 71.25 255 ASN A O 1
ATOM 1947 N N . PRO A 1 256 ? -30.243 20.217 17.898 1.00 65.44 256 PRO A N 1
ATOM 1948 C CA . PRO A 1 256 ? -29.835 18.870 17.481 1.00 65.44 256 PRO A CA 1
ATOM 1949 C C . PRO A 1 256 ? -28.931 18.860 16.240 1.00 65.44 256 PRO A C 1
ATOM 1951 O O . PRO A 1 256 ? -27.878 18.226 16.258 1.00 65.44 256 PRO A O 1
ATOM 1954 N N . ASP A 1 257 ? -29.253 19.655 15.215 1.00 71.88 257 ASP A N 1
ATOM 1955 C CA . ASP A 1 257 ? -28.461 19.726 13.976 1.00 71.88 257 ASP A CA 1
ATOM 1956 C C . ASP A 1 257 ? -27.034 20.236 14.240 1.00 71.88 257 ASP A C 1
ATOM 1958 O O . ASP A 1 257 ? -26.061 19.873 13.572 1.00 71.88 257 ASP A O 1
ATOM 1962 N N . GLU A 1 258 ? -26.885 21.117 15.227 1.00 71.81 258 GLU A N 1
ATOM 1963 C CA . GLU A 1 258 ? -25.595 21.686 15.588 1.00 71.81 258 GLU A CA 1
ATOM 1964 C C . GLU A 1 258 ? -24.808 20.763 16.533 1.00 71.81 258 GLU A C 1
ATOM 1966 O O . GLU A 1 258 ? -23.582 20.698 16.416 1.00 71.81 258 GLU A O 1
ATOM 1971 N N . LEU A 1 259 ? -25.486 19.957 17.362 1.00 70.56 259 LEU A N 1
ATOM 1972 C CA . LEU A 1 259 ? -24.879 18.836 18.091 1.00 70.56 259 LEU A CA 1
ATOM 1973 C C . LEU A 1 259 ? -24.265 17.826 17.119 1.00 70.56 259 LEU A C 1
ATOM 1975 O O . LEU A 1 259 ? -23.105 17.443 17.285 1.00 70.56 259 LEU A O 1
ATOM 1979 N N . VAL A 1 260 ? -24.994 17.455 16.064 1.00 69.81 260 VAL A N 1
ATOM 1980 C CA . VAL A 1 260 ? -24.500 16.541 15.027 1.00 69.81 260 VAL A CA 1
ATOM 1981 C C . VAL A 1 260 ? -23.293 17.157 14.305 1.00 69.81 260 VAL A C 1
ATOM 1983 O O . VAL A 1 260 ? -22.245 16.514 14.178 1.00 69.81 260 VAL A O 1
ATOM 1986 N N . ARG A 1 261 ? -23.351 18.448 13.939 1.00 74.38 261 ARG A N 1
ATOM 1987 C CA . ARG A 1 261 ? -22.199 19.174 13.364 1.00 74.38 261 ARG A CA 1
ATOM 1988 C C . ARG A 1 261 ? -20.999 19.253 14.313 1.00 74.38 261 ARG A C 1
ATOM 1990 O O . ARG A 1 261 ? -19.858 19.112 13.857 1.00 74.38 261 ARG A O 1
ATOM 1997 N N . ARG A 1 262 ? -21.203 19.453 15.618 1.00 72.19 262 ARG A N 1
ATOM 1998 C CA . ARG A 1 262 ? -20.115 19.446 16.607 1.00 72.19 262 ARG A CA 1
ATOM 1999 C C . ARG A 1 262 ? -19.524 18.057 16.745 1.00 72.19 262 ARG A C 1
ATOM 2001 O O . ARG A 1 262 ? -18.330 17.909 16.520 1.00 72.19 262 ARG A O 1
ATOM 2008 N N . LEU A 1 263 ? -20.328 17.027 16.982 1.00 67.38 263 LEU A N 1
ATOM 2009 C CA . LEU A 1 263 ? -19.857 15.640 17.026 1.00 67.38 263 LEU A CA 1
ATOM 2010 C C . LEU A 1 263 ? -19.108 15.253 15.741 1.00 67.38 263 LEU A C 1
ATOM 2012 O O . LEU A 1 263 ? -18.073 14.587 15.813 1.00 67.38 263 LEU A O 1
ATOM 2016 N N . ARG A 1 264 ? -19.524 15.769 14.577 1.00 67.06 264 ARG A N 1
ATOM 2017 C CA . ARG A 1 264 ? -18.783 15.645 13.315 1.00 67.06 264 ARG A CA 1
ATOM 2018 C C . ARG A 1 264 ? -17.424 16.342 13.358 1.00 67.06 264 ARG A C 1
ATOM 2020 O O . ARG A 1 264 ? -16.415 15.711 13.049 1.00 67.06 264 ARG A O 1
ATOM 2027 N N . THR A 1 265 ? -17.362 17.626 13.711 1.00 67.69 265 THR A N 1
ATOM 2028 C CA . THR A 1 265 ? -16.079 18.355 13.794 1.00 67.69 265 THR A CA 1
ATOM 2029 C C . THR A 1 265 ? -15.135 17.727 14.815 1.00 67.69 265 THR A C 1
ATOM 2031 O O . THR A 1 265 ? -13.950 17.567 14.534 1.00 67.69 265 THR A O 1
ATOM 2034 N N . LEU A 1 266 ? -15.664 17.270 15.945 1.00 61.62 266 LEU A N 1
ATOM 2035 C CA . LEU A 1 266 ? -14.937 16.559 16.988 1.00 61.62 266 LEU A CA 1
ATOM 2036 C C . LEU A 1 266 ? -14.419 15.199 16.489 1.00 61.62 266 LEU A C 1
ATOM 2038 O O . LEU A 1 266 ? -13.247 14.875 16.687 1.00 61.62 266 LEU A O 1
ATOM 2042 N N . SER A 1 267 ? -15.244 14.449 15.751 1.00 57.47 267 SER A N 1
ATOM 2043 C CA . SER A 1 267 ? -14.854 13.198 15.092 1.00 57.47 267 SER A CA 1
ATOM 2044 C C . SER A 1 267 ? -13.778 13.402 14.021 1.00 57.47 267 SER A C 1
ATOM 2046 O O . SER A 1 267 ? -12.956 12.507 13.821 1.00 57.47 267 SER A O 1
ATOM 2048 N N . LEU A 1 268 ? -13.804 14.513 13.283 1.00 51.66 268 LEU A N 1
ATOM 2049 C CA . LEU A 1 268 ? -12.858 14.784 12.198 1.00 51.66 268 LEU A CA 1
ATOM 2050 C C . LEU A 1 268 ? -11.524 15.333 12.724 1.00 51.66 268 LEU A C 1
ATOM 2052 O O . LEU A 1 268 ? -10.472 15.001 12.181 1.00 51.66 268 LEU A O 1
ATOM 2056 N N . ARG A 1 269 ? -11.548 16.123 13.806 1.00 52.09 269 ARG A N 1
ATOM 2057 C CA . ARG A 1 269 ? -10.357 16.769 14.383 1.00 52.09 269 ARG A CA 1
ATOM 2058 C C . ARG A 1 269 ? -9.452 15.790 15.144 1.00 52.09 269 ARG A C 1
ATOM 2060 O O . ARG A 1 269 ? -8.245 16.002 15.161 1.00 52.09 269 ARG A O 1
ATOM 2067 N N . GLY A 1 270 ? -10.000 14.699 15.692 1.00 49.03 270 GLY A N 1
ATOM 2068 C CA . GLY A 1 270 ? -9.219 13.602 16.294 1.00 49.03 270 GLY A CA 1
ATOM 2069 C C . GLY A 1 270 ? -8.670 12.583 15.282 1.00 49.03 270 GLY A C 1
ATOM 2070 O O . GLY A 1 270 ? -7.580 12.047 15.463 1.00 49.03 270 GLY A O 1
ATOM 2071 N N . ALA A 1 271 ? -9.375 12.355 14.166 1.00 42.59 271 ALA A N 1
ATOM 2072 C CA . ALA A 1 271 ? -8.998 11.338 13.178 1.00 42.59 271 ALA A CA 1
ATOM 2073 C C . ALA A 1 271 ? -7.713 11.670 12.393 1.00 42.59 271 ALA A C 1
ATOM 2075 O O . ALA A 1 271 ? -7.021 10.763 11.942 1.00 42.59 271 ALA A O 1
ATOM 2076 N N . ALA A 1 272 ? -7.371 12.952 12.239 1.00 43.50 272 ALA A N 1
ATOM 2077 C CA . ALA A 1 272 ? -6.210 13.372 11.451 1.00 43.50 272 ALA A CA 1
ATOM 2078 C C . ALA A 1 272 ? -4.856 13.204 12.176 1.00 43.50 272 ALA A C 1
ATOM 2080 O O . ALA A 1 272 ? -3.817 13.251 11.521 1.00 43.50 272 ALA A O 1
ATOM 2081 N N . GLY A 1 273 ? -4.852 13.018 13.503 1.00 43.41 273 GLY A N 1
ATOM 2082 C CA . GLY A 1 273 ? -3.628 12.943 14.317 1.00 43.41 273 GLY A CA 1
ATOM 2083 C C . GLY A 1 273 ? -3.282 11.558 14.875 1.00 43.41 273 GLY A C 1
ATOM 2084 O O . GLY A 1 273 ? -2.158 11.357 15.322 1.00 43.41 273 GLY A O 1
ATOM 2085 N N . LEU A 1 274 ? -4.222 10.607 14.850 1.00 45.97 274 LEU A N 1
ATOM 2086 C CA . LEU A 1 274 ? -4.119 9.349 15.609 1.00 45.97 274 LEU A CA 1
ATOM 2087 C C . LEU A 1 274 ? -3.956 8.090 14.742 1.00 45.97 274 LEU A C 1
ATOM 2089 O O . LEU A 1 274 ? -3.765 7.002 15.273 1.00 45.97 274 LEU A O 1
ATOM 2093 N N . ILE A 1 275 ? -3.936 8.227 13.411 1.00 47.09 275 ILE A N 1
ATOM 2094 C CA . ILE A 1 275 ? -3.653 7.111 12.484 1.00 47.09 275 ILE A CA 1
ATOM 2095 C C . ILE A 1 275 ? -2.173 6.661 12.562 1.00 47.09 275 ILE A C 1
ATOM 2097 O O . ILE A 1 275 ? -1.826 5.589 12.089 1.00 47.09 275 ILE A O 1
ATOM 2101 N N . THR A 1 276 ? -1.290 7.421 13.218 1.00 46.19 276 THR A N 1
ATOM 2102 C CA . THR A 1 276 ? 0.161 7.147 13.255 1.00 46.19 276 THR A CA 1
ATOM 2103 C C . THR A 1 276 ? 0.678 6.400 14.489 1.00 46.19 276 THR A C 1
ATOM 2105 O O . THR A 1 276 ? 1.887 6.223 14.609 1.00 46.19 276 THR A O 1
ATOM 2108 N N . ARG A 1 277 ? -0.181 5.938 15.408 1.00 44.94 277 ARG A N 1
ATOM 2109 C CA . ARG A 1 277 ? 0.240 5.102 16.554 1.00 44.94 277 ARG A CA 1
ATOM 2110 C C . ARG A 1 277 ? -0.276 3.669 16.382 1.00 44.94 277 ARG A C 1
ATOM 2112 O O . ARG A 1 277 ? -1.081 3.166 17.155 1.00 44.94 277 ARG A O 1
ATOM 2119 N N . GLU A 1 278 ? 0.160 3.046 15.291 1.00 44.16 278 GLU A N 1
ATOM 2120 C CA . GLU A 1 278 ? -0.131 1.656 14.936 1.00 44.16 278 GLU A CA 1
ATOM 2121 C C . GLU A 1 278 ? 0.688 0.733 15.856 1.00 44.16 278 GLU A C 1
ATOM 2123 O O . GLU A 1 278 ? 1.888 0.540 15.678 1.00 44.16 278 GLU A O 1
ATOM 2128 N N . ASN A 1 279 ? 0.044 0.237 16.913 1.00 45.81 279 ASN A N 1
ATOM 2129 C CA . ASN A 1 279 ? 0.566 -0.831 17.756 1.00 45.81 279 ASN A CA 1
ATOM 2130 C C . ASN A 1 279 ? 0.533 -2.127 16.922 1.00 45.81 279 ASN A C 1
ATOM 2132 O O . ASN A 1 279 ? -0.533 -2.510 16.448 1.00 45.81 279 ASN A O 1
ATOM 2136 N N . GLU A 1 280 ? 1.682 -2.780 16.720 1.00 47.00 280 GLU A N 1
ATOM 2137 C CA . GLU A 1 280 ? 1.903 -3.904 15.781 1.00 47.00 280 GLU A CA 1
ATOM 2138 C C . GLU A 1 280 ? 1.035 -5.161 16.039 1.00 47.00 280 GLU A C 1
ATOM 2140 O O . GLU A 1 280 ? 1.068 -6.112 15.260 1.00 47.00 280 GLU A O 1
ATOM 2145 N N . ASN A 1 281 ? 0.182 -5.159 17.068 1.00 48.22 281 ASN A N 1
ATOM 2146 C CA . ASN A 1 281 ? -0.867 -6.156 17.277 1.00 48.22 281 ASN A CA 1
ATOM 2147 C C . ASN A 1 281 ? -2.195 -5.708 16.636 1.00 48.22 281 ASN A C 1
ATOM 2149 O O . ASN A 1 281 ? -3.129 -5.276 17.313 1.00 48.22 281 ASN A O 1
ATOM 2153 N N . ASN A 1 282 ? -2.292 -5.872 15.313 1.00 56.38 282 ASN A N 1
ATOM 2154 C CA . ASN A 1 282 ? -3.454 -5.556 14.462 1.00 56.38 282 ASN A CA 1
ATOM 2155 C C . ASN A 1 282 ? -4.679 -6.488 14.660 1.00 56.38 282 ASN A C 1
ATOM 2157 O O . ASN A 1 282 ? -5.420 -6.796 13.723 1.00 56.38 282 ASN A O 1
ATOM 2161 N N . GLY A 1 283 ? -4.923 -6.950 15.888 1.00 74.81 283 GLY A N 1
ATOM 2162 C CA . GLY A 1 283 ? -6.129 -7.693 16.235 1.00 74.81 283 GLY A CA 1
ATOM 2163 C C . GLY A 1 283 ? -7.323 -6.751 16.381 1.00 74.81 283 GLY A C 1
ATOM 2164 O O . GLY A 1 283 ? -7.372 -5.947 17.310 1.00 74.81 283 GLY A O 1
ATOM 2165 N N . TRP A 1 284 ? -8.306 -6.854 15.486 1.00 83.44 284 TRP A N 1
ATOM 2166 C CA . TRP A 1 284 ? -9.630 -6.276 15.717 1.00 83.44 284 TRP A CA 1
ATOM 2167 C C . TRP A 1 284 ? -10.422 -7.207 16.637 1.00 83.44 284 TRP A C 1
ATOM 2169 O O . TRP A 1 284 ? -10.657 -8.365 16.294 1.00 83.44 284 TRP A O 1
ATOM 2179 N N . LEU A 1 285 ? -10.855 -6.701 17.787 1.00 88.06 285 LEU A N 1
ATOM 2180 C CA . LEU A 1 285 ? -11.690 -7.416 18.743 1.00 88.06 285 LEU A CA 1
ATOM 2181 C C . LEU A 1 285 ? -13.130 -6.918 18.625 1.00 88.06 285 LEU A C 1
ATOM 2183 O O . LEU A 1 285 ? -13.414 -5.730 18.786 1.00 88.06 285 LEU A O 1
ATOM 2187 N N . ALA A 1 286 ? -14.051 -7.833 18.329 1.00 88.88 286 ALA A N 1
ATOM 2188 C CA . ALA A 1 286 ? -15.475 -7.534 18.354 1.00 88.88 286 ALA A CA 1
ATOM 2189 C C . ALA A 1 286 ? -15.954 -7.447 19.811 1.00 88.88 286 ALA A C 1
ATOM 2191 O O . ALA A 1 286 ? -15.707 -8.350 20.615 1.00 88.88 286 ALA A O 1
ATOM 2192 N N . ARG A 1 287 ? -16.641 -6.357 20.151 1.00 91.94 287 ARG A N 1
ATOM 2193 C CA . ARG A 1 287 ? -17.315 -6.151 21.436 1.00 91.94 287 ARG A CA 1
ATOM 2194 C C . ARG A 1 287 ? -18.782 -5.824 21.182 1.00 91.94 287 ARG A C 1
ATOM 2196 O O . ARG A 1 287 ? -19.106 -5.069 20.265 1.00 91.94 287 ARG A O 1
ATOM 2203 N N . GLU A 1 288 ? -19.668 -6.415 21.971 1.00 92.81 288 GLU A N 1
ATOM 2204 C CA . GLU A 1 288 ? -21.086 -6.063 21.972 1.00 92.81 288 GLU A CA 1
ATOM 2205 C C . GLU A 1 288 ? -21.301 -4.905 22.945 1.00 92.81 288 GLU A C 1
ATOM 2207 O O . GLU A 1 288 ? -20.928 -4.989 24.114 1.00 92.81 288 GLU A O 1
ATOM 2212 N N . ILE A 1 289 ? -21.860 -3.804 22.446 1.00 93.62 289 ILE A N 1
ATOM 2213 C CA . ILE A 1 289 ? -22.152 -2.611 23.236 1.00 93.62 289 ILE A CA 1
ATOM 2214 C C . ILE A 1 289 ? -23.661 -2.401 23.234 1.00 93.62 289 ILE A C 1
ATOM 2216 O O . ILE A 1 289 ? -24.272 -2.189 22.187 1.00 93.62 289 ILE A O 1
ATOM 2220 N N . GLU A 1 290 ? -24.262 -2.444 24.414 1.00 93.94 290 GLU A N 1
ATOM 2221 C CA . GLU A 1 290 ? -25.648 -2.064 24.646 1.00 93.94 290 GLU A CA 1
ATOM 2222 C C . GLU A 1 290 ? -25.785 -0.543 24.725 1.00 93.94 290 GLU A C 1
ATOM 2224 O O . GLU A 1 290 ? -25.280 0.107 25.652 1.00 93.94 290 GLU A O 1
ATOM 2229 N N . LEU A 1 291 ? -26.522 0.011 23.769 1.00 92.88 291 LEU A N 1
ATOM 2230 C CA . LEU A 1 291 ? -26.806 1.433 23.648 1.00 92.88 291 LEU A CA 1
ATOM 2231 C C . LEU A 1 291 ? -28.243 1.735 24.077 1.00 92.88 291 LEU A C 1
ATOM 2233 O O . LEU A 1 291 ? -29.162 0.941 23.844 1.00 92.88 291 LEU A O 1
ATOM 2237 N N . TYR A 1 292 ? -28.440 2.909 24.679 1.00 92.19 292 TYR A N 1
ATOM 2238 C CA . TYR A 1 292 ? -29.784 3.456 24.836 1.00 92.19 292 TYR A CA 1
ATOM 2239 C C . TYR A 1 292 ? -30.355 3.807 23.455 1.00 92.19 292 TYR A C 1
ATOM 2241 O O . TYR A 1 292 ? -29.584 4.249 22.599 1.00 92.19 292 TYR A O 1
ATOM 2249 N N . PRO A 1 293 ? -31.669 3.626 23.225 1.00 90.81 293 PRO A N 1
ATOM 2250 C CA . PRO A 1 293 ? -32.299 3.950 21.944 1.00 90.81 293 PRO A CA 1
ATOM 2251 C C . PRO A 1 293 ? -31.974 5.369 21.465 1.00 90.81 293 PRO A C 1
ATOM 2253 O O . PRO A 1 293 ? -31.549 5.543 20.329 1.00 90.81 293 PRO A O 1
ATOM 2256 N N . ASP A 1 294 ? -32.038 6.342 22.371 1.00 90.25 294 ASP A N 1
ATOM 2257 C CA . ASP A 1 294 ? -31.781 7.752 22.069 1.00 90.25 294 ASP A CA 1
ATOM 2258 C C . ASP A 1 294 ? -30.322 7.977 21.624 1.00 90.25 294 ASP A C 1
ATOM 2260 O O . ASP A 1 294 ? -30.046 8.703 20.673 1.00 90.25 294 ASP A O 1
ATOM 2264 N N . HIS A 1 295 ? -29.360 7.286 22.250 1.00 92.75 295 HIS A N 1
ATOM 2265 C CA . HIS A 1 295 ? -27.957 7.341 21.821 1.00 92.75 295 HIS A CA 1
ATOM 2266 C C . HIS A 1 295 ? -27.755 6.657 20.466 1.00 92.75 295 HIS A C 1
ATOM 2268 O O . HIS A 1 295 ? -26.918 7.084 19.674 1.00 92.75 295 HIS A O 1
ATOM 2274 N N . TYR A 1 296 ? -28.489 5.572 20.205 1.00 93.50 296 TYR A N 1
ATOM 2275 C CA . TYR A 1 296 ? -28.409 4.852 18.940 1.00 93.50 296 TYR A CA 1
ATOM 2276 C C . TYR A 1 296 ? -28.909 5.708 17.774 1.00 93.50 296 TYR A C 1
ATOM 2278 O O . TYR A 1 296 ? -28.266 5.719 16.728 1.00 93.50 296 TYR A O 1
ATOM 2286 N N . GLU A 1 297 ? -29.993 6.460 17.969 1.00 91.81 297 GLU A N 1
ATOM 2287 C CA . GLU A 1 297 ? -30.543 7.380 16.969 1.00 91.81 297 GLU A CA 1
ATOM 2288 C C . GLU A 1 297 ? -29.528 8.472 16.593 1.00 91.81 297 GLU A C 1
ATOM 2290 O O . GLU A 1 297 ? -29.195 8.621 15.417 1.00 91.81 297 GLU A O 1
ATOM 2295 N N . VAL A 1 298 ? -28.908 9.121 17.587 1.00 91.06 298 VAL A N 1
ATOM 2296 C CA . VAL A 1 298 ? -27.840 10.117 17.360 1.00 91.06 298 VAL A CA 1
ATOM 2297 C C . VAL A 1 298 ? -26.645 9.504 16.620 1.00 91.06 298 VAL A C 1
ATOM 2299 O O . VAL A 1 298 ? -26.085 10.097 15.696 1.00 91.06 298 VAL A O 1
ATOM 2302 N N . LEU A 1 299 ? -26.234 8.287 16.992 1.00 92.44 299 LEU A N 1
ATOM 2303 C CA . LEU A 1 299 ? -25.140 7.586 16.315 1.00 92.44 299 LEU A CA 1
ATOM 2304 C C . LEU A 1 299 ? -25.496 7.188 14.877 1.00 92.44 299 LEU A C 1
ATOM 2306 O O . LEU A 1 299 ? -24.613 7.173 14.014 1.00 92.44 299 LEU A O 1
ATOM 2310 N N . GLN A 1 300 ? -26.760 6.857 14.612 1.00 93.69 300 GLN A N 1
ATOM 2311 C CA . GLN A 1 300 ? -27.260 6.517 13.285 1.00 93.69 300 GLN A CA 1
ATOM 2312 C C . GLN A 1 300 ? -27.285 7.748 12.373 1.00 93.69 300 GLN A C 1
ATOM 2314 O O . GLN A 1 300 ? -26.836 7.661 11.229 1.00 93.69 300 GLN A O 1
ATOM 2319 N N . GLU A 1 301 ? -27.715 8.896 12.889 1.00 89.06 301 GLU A N 1
ATOM 2320 C CA . GLU A 1 301 ? -27.679 10.175 12.179 1.00 89.06 301 GLU A CA 1
ATOM 2321 C C . GLU A 1 301 ? -26.238 10.583 11.834 1.00 89.06 301 GLU A C 1
ATOM 2323 O O . GLU A 1 301 ? -25.907 10.812 10.668 1.00 89.06 301 GLU A O 1
ATOM 2328 N N . LEU A 1 302 ? -25.324 10.520 12.809 1.00 86.50 302 LEU A N 1
ATOM 2329 C CA . LEU A 1 302 ? -23.894 10.769 12.584 1.00 86.50 302 LEU A CA 1
ATOM 2330 C C . LEU A 1 302 ? -23.276 9.810 11.562 1.00 86.50 302 LEU A C 1
ATOM 2332 O O . LEU A 1 302 ? -22.400 10.193 10.779 1.00 86.50 302 LEU A O 1
ATOM 2336 N N . SER A 1 303 ? -23.699 8.547 11.577 1.00 88.44 303 SER A N 1
ATOM 2337 C CA . SER A 1 303 ? -23.271 7.523 10.625 1.00 88.44 303 SER A CA 1
ATOM 2338 C C . SER A 1 303 ? -23.719 7.876 9.202 1.00 88.44 303 SER A C 1
ATOM 2340 O O . SER A 1 303 ? -22.888 7.871 8.288 1.00 88.44 303 SER A O 1
ATOM 2342 N N . ALA A 1 304 ? -24.989 8.255 9.030 1.00 86.19 304 ALA A N 1
ATOM 2343 C CA . ALA A 1 304 ? -25.560 8.673 7.753 1.00 86.19 304 ALA A CA 1
ATOM 2344 C C . ALA A 1 304 ? -24.875 9.931 7.193 1.00 86.19 304 ALA A C 1
ATOM 2346 O O . ALA A 1 304 ? -24.439 9.928 6.042 1.00 86.19 304 ALA A O 1
ATOM 2347 N N . GLU A 1 305 ? -24.693 10.972 8.009 1.00 79.62 305 GLU A N 1
ATOM 2348 C CA . GLU A 1 305 ? -24.067 12.223 7.564 1.00 79.62 305 GLU A CA 1
ATOM 2349 C C . GLU A 1 305 ? -22.583 12.082 7.211 1.00 79.62 305 GLU A C 1
ATOM 2351 O O . GLU A 1 305 ? -22.075 12.732 6.294 1.00 79.62 305 GLU A O 1
ATOM 2356 N N . SER A 1 306 ? -21.849 11.258 7.961 1.00 80.50 306 SER A N 1
ATOM 2357 C CA . SER A 1 306 ? -20.407 11.083 7.762 1.00 80.50 306 SER A CA 1
ATOM 2358 C C . SER A 1 306 ? -20.052 10.027 6.712 1.00 80.50 306 SER A C 1
ATOM 2360 O O . SER A 1 306 ? -18.862 9.792 6.476 1.00 80.50 306 SER A O 1
ATOM 2362 N N . GLY A 1 307 ? -21.046 9.345 6.126 1.00 83.56 307 GLY A N 1
ATOM 2363 C CA . GLY A 1 307 ? -20.833 8.206 5.227 1.00 83.56 307 GLY A CA 1
ATOM 2364 C C . GLY A 1 307 ? -20.019 7.073 5.871 1.00 83.56 307 GLY A C 1
ATOM 2365 O O . GLY A 1 307 ? -19.307 6.339 5.187 1.00 83.56 307 GLY A O 1
ATOM 2366 N N . SER A 1 308 ? -20.041 6.969 7.202 1.00 85.19 308 SER A N 1
ATOM 2367 C CA . SER A 1 308 ? -19.257 6.008 7.989 1.00 85.19 308 SER A CA 1
ATOM 2368 C C . SER A 1 308 ? -20.186 5.056 8.724 1.00 85.19 308 SER A C 1
ATOM 2370 O O . SER A 1 308 ? -21.299 5.433 9.045 1.00 85.19 308 SER A O 1
ATOM 2372 N N . SER A 1 309 ? -19.749 3.836 9.047 1.00 90.81 309 SER A N 1
ATOM 2373 C CA . SER A 1 309 ? -20.564 2.919 9.857 1.00 90.81 309 SER A CA 1
ATOM 2374 C C . SER A 1 309 ? -20.670 3.372 11.319 1.00 90.81 309 SER A C 1
ATOM 2376 O O . SER A 1 309 ? -19.732 3.974 11.848 1.00 90.81 309 SER A O 1
ATOM 2378 N N . ILE A 1 310 ? -21.760 3.005 12.004 1.00 92.00 310 ILE A N 1
ATOM 2379 C CA . ILE A 1 310 ? -21.963 3.259 13.445 1.00 92.00 310 ILE A CA 1
ATOM 2380 C C . ILE A 1 310 ? -20.754 2.785 14.267 1.00 92.00 310 ILE A C 1
ATOM 2382 O O . ILE A 1 310 ? -20.245 3.521 15.108 1.00 92.00 310 ILE A O 1
ATOM 2386 N N . SER A 1 311 ? -20.208 1.599 13.972 1.00 91.31 311 SER A N 1
ATOM 2387 C CA . SER A 1 311 ? -19.010 1.087 14.653 1.00 91.31 311 SER A CA 1
ATOM 2388 C C . SER A 1 311 ? -17.795 2.009 14.486 1.00 91.31 311 SER A C 1
ATOM 2390 O O . SER A 1 311 ? -17.010 2.160 15.418 1.00 91.31 311 SER A O 1
ATOM 2392 N N . ARG A 1 312 ? -17.626 2.639 13.313 1.00 89.25 312 ARG A N 1
ATOM 2393 C CA . ARG A 1 312 ? -16.536 3.594 13.062 1.00 89.25 312 ARG A CA 1
ATOM 2394 C C . ARG A 1 312 ? -16.757 4.901 13.827 1.00 89.25 312 ARG A C 1
ATOM 2396 O O . ARG A 1 312 ? -15.784 5.461 14.322 1.00 89.25 312 ARG A O 1
ATOM 2403 N N . VAL A 1 313 ? -18.003 5.362 13.949 1.00 90.38 313 VAL A N 1
ATOM 2404 C CA . VAL A 1 313 ? -18.355 6.538 14.765 1.00 90.38 313 VAL A CA 1
ATOM 2405 C C . VAL A 1 313 ? -18.050 6.271 16.240 1.00 90.38 313 VAL A C 1
ATOM 2407 O O . VAL A 1 313 ? -17.300 7.032 16.846 1.00 90.38 313 VAL A O 1
ATOM 2410 N N . ILE A 1 314 ? -18.529 5.148 16.787 1.00 92.75 314 ILE A N 1
ATOM 2411 C CA . ILE A 1 314 ? -18.269 4.744 18.179 1.00 92.75 314 ILE A CA 1
ATOM 2412 C C . ILE A 1 314 ? -16.766 4.652 18.450 1.00 92.75 314 ILE A C 1
ATOM 2414 O O . ILE A 1 314 ? -16.287 5.198 19.439 1.00 92.75 314 ILE A O 1
ATOM 2418 N N . ARG A 1 315 ? -16.004 4.025 17.546 1.00 91.44 315 ARG A N 1
ATOM 2419 C CA . ARG A 1 315 ? -14.548 3.909 17.682 1.00 91.44 315 ARG A CA 1
ATOM 2420 C C . ARG A 1 315 ? -13.870 5.273 17.833 1.00 91.44 315 ARG A C 1
ATOM 2422 O O . ARG A 1 315 ? -13.046 5.444 18.720 1.00 91.44 315 ARG A O 1
ATOM 2429 N N . ARG A 1 316 ? -14.254 6.253 17.009 1.00 88.50 316 ARG A N 1
ATOM 2430 C CA . ARG A 1 316 ? -13.694 7.612 17.082 1.00 88.50 316 ARG A CA 1
ATOM 2431 C C . ARG A 1 316 ? -14.060 8.333 18.379 1.00 88.50 316 ARG A C 1
ATOM 2433 O O . ARG A 1 316 ? -13.247 9.105 18.879 1.00 88.50 316 ARG A O 1
ATOM 2440 N N . ILE A 1 317 ? -15.261 8.099 18.911 1.00 90.00 317 ILE A N 1
ATOM 2441 C CA . ILE A 1 317 ? -15.676 8.643 20.212 1.00 90.00 317 ILE A CA 1
ATOM 2442 C C . ILE A 1 317 ? -14.791 8.065 21.323 1.00 90.00 317 ILE A C 1
ATOM 2444 O O . ILE A 1 317 ? -14.229 8.823 22.109 1.00 90.00 317 ILE A O 1
ATOM 2448 N N . VAL A 1 318 ? -14.614 6.741 21.336 1.00 89.94 318 VAL A N 1
ATOM 2449 C CA . VAL A 1 318 ? -13.763 6.033 22.305 1.00 89.94 318 VAL A CA 1
ATOM 2450 C C . VAL A 1 318 ? -12.306 6.506 22.226 1.00 89.94 318 VAL A C 1
ATOM 2452 O O . VAL A 1 318 ? -11.716 6.835 23.251 1.00 89.94 318 VAL A O 1
ATOM 2455 N N . ASP A 1 319 ? -11.742 6.620 21.020 1.00 87.38 319 ASP A N 1
ATOM 2456 C CA . ASP A 1 319 ? -10.376 7.130 20.810 1.00 87.38 319 ASP A CA 1
ATOM 2457 C C . ASP A 1 319 ? -10.173 8.524 21.397 1.00 87.38 319 ASP A C 1
ATOM 2459 O O . ASP A 1 319 ? -9.160 8.818 22.039 1.00 87.38 319 ASP A O 1
ATOM 2463 N N . ARG A 1 320 ? -11.148 9.405 21.169 1.00 85.56 320 ARG A N 1
ATOM 2464 C CA . ARG A 1 320 ? -11.075 10.781 21.646 1.00 85.56 320 ARG A CA 1
ATOM 2465 C C . ARG A 1 320 ? -11.139 10.852 23.166 1.00 85.56 320 ARG A C 1
ATOM 2467 O O . ARG A 1 320 ? -10.368 11.608 23.750 1.00 85.56 320 ARG A O 1
ATOM 2474 N N . PHE A 1 321 ? -12.012 10.059 23.780 1.00 87.44 321 PHE A N 1
ATOM 2475 C CA . PHE A 1 321 ? -12.121 9.974 25.232 1.00 87.44 321 PHE A CA 1
ATOM 2476 C C . PHE A 1 321 ? -10.789 9.556 25.870 1.00 87.44 321 PHE A C 1
ATOM 2478 O O . PHE A 1 321 ? -10.310 10.215 26.790 1.00 87.44 321 PHE A O 1
ATOM 2485 N N . PHE A 1 322 ? -10.126 8.527 25.331 1.00 84.50 322 PHE A N 1
ATOM 2486 C CA . PHE A 1 322 ? -8.814 8.111 25.839 1.00 84.50 322 PHE A CA 1
ATOM 2487 C C . PHE A 1 322 ? -7.725 9.161 25.611 1.00 84.50 322 PHE A C 1
ATOM 2489 O O . PHE A 1 322 ? -6.907 9.388 26.495 1.00 84.50 322 PHE A O 1
ATOM 2496 N N . SER A 1 323 ? -7.757 9.867 24.479 1.00 83.31 323 SER A N 1
ATOM 2497 C CA . SER A 1 323 ? -6.813 10.961 24.218 1.00 83.31 323 SER A CA 1
ATOM 2498 C C . SER A 1 323 ? -6.963 12.114 25.222 1.00 83.31 323 SER A C 1
ATOM 2500 O O . SER A 1 323 ? -5.968 12.715 25.622 1.00 83.31 323 SER A O 1
ATOM 2502 N N . GLN A 1 324 ? -8.196 12.427 25.639 1.00 84.69 324 GLN A N 1
ATOM 2503 C CA . GLN A 1 324 ? -8.455 13.43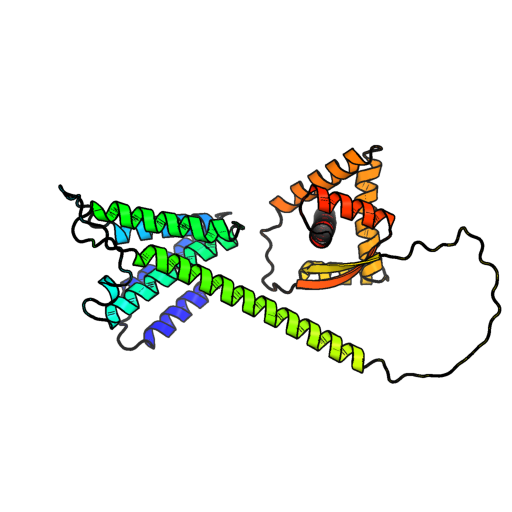1 26.677 1.00 84.69 324 GLN A CA 1
ATOM 2504 C C . GLN A 1 324 ? -7.907 12.971 28.033 1.00 84.69 324 GLN A C 1
ATOM 2506 O O . GLN A 1 324 ? -7.182 13.729 28.673 1.00 84.69 324 GLN A O 1
ATOM 2511 N N . LEU A 1 325 ? -8.154 11.715 28.417 1.00 80.25 325 LEU A N 1
ATOM 2512 C CA . LEU A 1 325 ? -7.608 11.145 29.653 1.00 80.25 325 LEU A CA 1
ATOM 2513 C C . LEU A 1 325 ? -6.073 11.160 29.683 1.00 80.25 325 LEU A C 1
ATOM 2515 O O . LEU A 1 325 ? -5.486 11.551 30.689 1.00 80.25 325 LEU A O 1
ATOM 2519 N N . GLU A 1 326 ? -5.409 10.783 28.586 1.00 80.50 326 GLU A N 1
ATOM 2520 C CA . GLU A 1 326 ? -3.944 10.855 28.494 1.00 80.50 326 GLU A CA 1
ATOM 2521 C C . GLU A 1 326 ? -3.444 12.291 28.713 1.00 80.50 326 GLU A C 1
ATOM 2523 O O . GLU A 1 326 ? -2.497 12.498 29.469 1.00 80.50 326 GLU A O 1
ATOM 2528 N N . SER A 1 327 ? -4.115 13.291 28.127 1.00 84.88 327 SER A N 1
ATOM 2529 C CA . SER A 1 327 ? -3.728 14.702 28.271 1.00 84.88 327 SER A CA 1
ATOM 2530 C C . SER A 1 327 ? -3.936 15.288 29.671 1.00 84.88 327 SER A C 1
ATOM 2532 O O . SER A 1 327 ? -3.277 16.261 30.016 1.00 84.88 327 SER A O 1
ATOM 2534 N N . GLU A 1 328 ? -4.831 14.714 30.476 1.00 82.81 328 GLU A N 1
ATOM 2535 C CA . GLU A 1 328 ? -5.059 15.137 31.865 1.00 82.81 328 GLU A CA 1
ATOM 2536 C C . GLU A 1 328 ? -4.075 14.487 32.852 1.00 82.81 328 GLU A C 1
ATOM 2538 O O . GLU A 1 328 ? -3.917 14.968 33.973 1.00 82.81 328 GLU A O 1
ATOM 2543 N N . THR A 1 329 ? -3.425 13.388 32.452 1.00 78.62 329 THR A N 1
ATOM 2544 C CA . THR A 1 329 ? -2.552 12.584 33.329 1.00 78.62 329 THR A CA 1
ATOM 2545 C C . THR A 1 329 ? -1.051 12.778 33.098 1.00 78.62 329 THR A C 1
ATOM 2547 O O . THR A 1 329 ? -0.267 12.318 33.931 1.00 78.62 329 THR A O 1
ATOM 2550 N N . GLY A 1 330 ? -0.646 13.433 32.003 1.00 75.50 330 GLY A N 1
ATOM 2551 C CA . GLY A 1 330 ? 0.756 13.701 31.640 1.00 75.50 330 GLY A CA 1
ATOM 2552 C C . GLY A 1 330 ? 1.170 15.147 31.857 1.00 75.50 330 GLY A C 1
ATOM 2553 O O . GLY A 1 330 ? 2.304 15.349 32.345 1.00 75.50 330 GLY A O 1
#

Secondary structure (DSSP, 8-state):
-HHHHHHHHHHHHHHSTT----HHHHHHHHHHHHHHHHTGGG-TTHHHHHHHHHHHHHHHHHH-S--B-SSPPPPB-STTHHHHSS-HHHHHHHHHHHHHHHHHHHHHHHHTT--HHHHHHHHHHHHHHHHHHHTTBTT---BTHHHHHHHHHHHHHHHHHHHHHHHHHHHHHHHHHHHHTTSTTS--------------GGG----PEEEEEEEEHHHHHHHHHHHHHHTS-HHHHHHHHHHHHHHHHHHT-S-HHHHHHHHHHHHHHHHTTSTT---S---EEEEEEEE-HHHHHHHHHHHHHHT--HHHHHHHHHHHHHHHHHHHH-